Protein AF-A0A975CUJ3-F1 (afdb_monomer_lite)

Sequence (295 aa):
MSFGSILQGLRKEAKVTQEDLAQNLGVSAQAVSKWENGSYPEGDLIPRIADFFHVPIDYLYGRAEKDMGIEQRVVRELNRLWESFRESGADADSASRAFIDKIHGILWAFQIGAWVENSDYWPLPDGGDGSSRMASTYACNHGFTYMSLAKDREFYVFQKQPSGEGFGRYLEESDDIRALFRFLSDRANTALLKYLYGLKGGEYVRRDTLVKALGVSGEKIDKALEYLMSIRGNHGNDPVVSISVVNEGGQAETAYGINMTQGGLLFSLLAVADEYVHSPCGYKNQIMNRSKPWA

Radius of gyration: 28.35 Å; chains: 1; bounding box: 59×45×81 Å

Foldseek 3Di:
DALLCLLVVLCVVVVHQLCRLCVQLVHDSVVNVVRNVHDNDPPVSLVVSCVVSVAPSCVSHVNDDRDQDPVNVLVVVLVVLLVVCVVVVPDPVVSVVVSVVSVLQVLVVVLQVLPVPDPDDDGLDPQPPQPFFEWGKADAAFWIKIFTSRPPLTDIDTDTFDPDPTCVVVVVDDVLNVVVVVQCVDPLLVVLLVVQVPDDVPDWAALVRSCVVSVDDSVVSVVSLVSQQVCDDPPRQRQKDWDWDQDPVRDTGIIIHGDVVCVVVVSVVVSVVVCVVPPGPYYPHDHDHYDDDSD

pLDDT: mean 87.12, std 9.4, range [53.88, 97.75]

Structure (mmCIF, N/CA/C/O backbone):
data_AF-A0A975CUJ3-F1
#
_entry.id   AF-A0A975CUJ3-F1
#
loop_
_atom_site.group_PDB
_atom_site.id
_atom_site.type_symbol
_atom_site.label_atom_id
_atom_site.label_alt_id
_atom_site.label_comp_id
_atom_site.label_asym_id
_atom_site.label_entity_id
_atom_site.label_seq_id
_atom_site.pdbx_PDB_ins_code
_atom_site.Cartn_x
_atom_site.Cartn_y
_atom_site.Cartn_z
_atom_site.occupancy
_atom_site.B_iso_or_equiv
_atom_site.auth_seq_id
_atom_site.auth_comp_id
_atom_site.auth_asym_id
_atom_site.auth_atom_id
_atom_site.pdbx_PDB_model_num
ATOM 1 N N . MET A 1 1 ? -3.269 17.532 32.674 1.00 67.19 1 MET A N 1
ATOM 2 C CA . MET A 1 1 ? -4.539 17.712 33.419 1.00 67.19 1 MET A CA 1
ATOM 3 C C . MET A 1 1 ? -4.541 16.736 34.586 1.00 67.19 1 MET A C 1
ATOM 5 O O . MET A 1 1 ? -3.910 15.696 34.451 1.00 67.19 1 MET A O 1
ATOM 9 N N . SER A 1 2 ? -5.170 17.056 35.719 1.00 89.00 2 SER A N 1
ATOM 10 C CA . SER A 1 2 ? -5.298 16.099 36.830 1.00 89.00 2 SER A CA 1
ATOM 11 C C . SER A 1 2 ? -6.537 15.221 36.633 1.00 89.00 2 SER A C 1
ATOM 13 O O . SER A 1 2 ? -7.479 15.636 35.960 1.00 89.00 2 SER A O 1
ATOM 15 N N . PHE A 1 3 ? -6.565 14.033 37.244 1.00 94.00 3 PHE A N 1
ATOM 16 C CA . PHE A 1 3 ? -7.746 13.158 37.230 1.00 94.00 3 PHE A CA 1
ATOM 17 C C . PHE A 1 3 ? -9.016 13.909 37.650 1.00 94.00 3 PHE A C 1
ATOM 19 O O . PHE A 1 3 ? -10.023 13.865 36.952 1.00 94.00 3 PHE A O 1
ATOM 26 N N . GLY A 1 4 ? -8.942 14.676 38.744 1.00 95.69 4 GLY A N 1
ATOM 27 C CA . GLY A 1 4 ? -10.079 15.443 39.251 1.00 95.69 4 GLY A CA 1
ATOM 28 C C . GLY A 1 4 ? -10.614 16.478 38.260 1.00 95.69 4 GLY A C 1
ATOM 29 O O . GLY A 1 4 ? -11.828 16.591 38.092 1.00 95.69 4 GLY A O 1
ATOM 30 N N . SER A 1 5 ? -9.733 17.181 37.534 1.00 95.06 5 SER A N 1
ATOM 31 C CA . SER A 1 5 ? -10.172 18.157 36.532 1.00 95.06 5 SER A CA 1
ATOM 32 C C . SER A 1 5 ? -10.782 17.486 35.297 1.00 95.06 5 SER A C 1
ATOM 34 O O . SER A 1 5 ? -11.709 18.034 34.704 1.00 95.06 5 SER A O 1
ATOM 36 N N . ILE A 1 6 ? -10.288 16.301 34.920 1.00 95.12 6 ILE A N 1
ATOM 37 C CA . ILE A 1 6 ? -10.840 15.494 33.821 1.00 95.12 6 ILE A CA 1
ATOM 38 C C . ILE A 1 6 ? -12.219 14.949 34.202 1.00 95.12 6 ILE A C 1
ATOM 40 O O . ILE A 1 6 ? -13.173 15.137 33.452 1.00 95.12 6 ILE A O 1
ATOM 44 N N . LEU A 1 7 ? -12.347 14.345 35.388 1.00 96.69 7 LEU A N 1
ATOM 45 C CA . LEU A 1 7 ? -13.609 13.803 35.895 1.00 96.69 7 LEU A CA 1
ATOM 46 C C . LEU A 1 7 ? -14.688 14.886 35.990 1.00 96.69 7 LEU A C 1
ATOM 48 O O . LEU A 1 7 ? -15.810 14.694 35.522 1.00 96.69 7 LEU A O 1
ATOM 52 N N . GLN A 1 8 ? -14.332 16.054 36.530 1.00 96.62 8 GLN A N 1
ATOM 53 C CA . GLN A 1 8 ? -15.252 17.184 36.595 1.00 96.62 8 GLN A CA 1
ATOM 54 C C . GLN A 1 8 ? -15.660 17.673 35.195 1.00 96.62 8 GLN A C 1
ATOM 56 O O . GLN A 1 8 ? -16.821 18.033 34.986 1.00 96.62 8 GLN A O 1
ATOM 61 N N . GLY A 1 9 ? -14.721 17.699 34.245 1.00 95.00 9 GLY A N 1
ATOM 62 C CA . GLY A 1 9 ? -14.990 18.040 32.848 1.00 95.00 9 GLY A CA 1
ATOM 63 C C . GLY A 1 9 ? -16.009 17.092 32.216 1.00 95.00 9 GLY A C 1
ATOM 64 O O . GLY A 1 9 ? -17.041 17.550 31.728 1.00 95.00 9 GLY A O 1
ATOM 65 N N . LEU A 1 10 ? -15.771 15.781 32.322 1.00 94.88 10 LEU A N 1
ATOM 66 C CA . LEU A 1 10 ? -16.662 14.733 31.814 1.00 94.88 10 LEU A CA 1
ATOM 67 C C . LEU A 1 10 ? -18.067 14.833 32.402 1.00 94.88 10 LEU A C 1
ATOM 69 O O . LEU A 1 10 ? -19.057 14.799 31.671 1.00 94.88 10 LEU A O 1
ATOM 73 N N . ARG A 1 11 ? -18.156 15.025 33.720 1.00 97.06 11 ARG A N 1
ATOM 74 C CA . ARG A 1 11 ? -19.432 15.163 34.415 1.00 97.06 11 ARG A CA 1
ATOM 75 C C . ARG A 1 11 ? -20.227 16.373 33.912 1.00 97.06 11 ARG A C 1
ATOM 77 O O . ARG A 1 11 ? -21.426 16.259 33.656 1.00 97.06 11 ARG A O 1
ATOM 84 N N . LYS A 1 12 ? -19.569 17.527 33.759 1.00 96.19 12 LYS A N 1
ATOM 85 C CA . LYS A 1 12 ? -20.199 18.759 33.252 1.00 96.19 12 LYS A CA 1
ATOM 86 C C . LYS A 1 12 ? -20.652 18.610 31.800 1.00 96.19 12 LYS A C 1
ATOM 88 O O . LYS A 1 12 ? -21.745 19.056 31.466 1.00 96.19 12 LYS A O 1
ATOM 93 N N . GLU A 1 13 ? -19.847 17.966 30.963 1.00 92.94 13 GLU A N 1
ATOM 94 C CA . GLU A 1 13 ? -20.172 17.710 29.558 1.00 92.94 13 GLU A CA 1
ATOM 95 C C . GLU A 1 13 ? -21.384 16.778 29.409 1.00 92.94 13 GLU A C 1
ATOM 97 O O . GLU A 1 13 ? -22.296 17.065 28.636 1.00 92.94 13 GLU A O 1
ATOM 102 N N . ALA A 1 14 ? -21.447 15.721 30.223 1.00 90.06 14 ALA A N 1
ATOM 103 C CA . ALA A 1 14 ? -22.570 14.787 30.269 1.00 90.06 14 ALA A CA 1
ATOM 104 C C . ALA A 1 14 ? -23.814 15.344 30.992 1.00 90.06 14 ALA A C 1
ATOM 106 O O . ALA A 1 14 ? -24.839 14.670 31.048 1.00 90.06 14 ALA A O 1
ATOM 107 N N . LYS A 1 15 ? -23.745 16.565 31.547 1.00 96.25 15 LYS A N 1
ATOM 108 C CA . LYS A 1 15 ? -24.806 17.200 32.357 1.00 96.25 15 LYS A CA 1
ATOM 109 C C . LYS A 1 15 ? -25.248 16.360 33.567 1.00 96.25 15 LYS A C 1
ATOM 111 O O . LYS A 1 15 ? -26.416 16.375 33.941 1.00 96.25 15 LYS A O 1
ATOM 116 N N . VAL A 1 16 ? -24.305 15.660 34.192 1.00 96.69 16 VAL A N 1
ATOM 117 C CA . VAL A 1 16 ? -24.521 14.780 35.353 1.00 96.69 16 VAL A CA 1
ATOM 118 C C . VAL A 1 16 ? -24.184 15.544 36.645 1.00 96.69 16 VAL A C 1
ATOM 120 O O . VAL A 1 16 ? -23.254 16.351 36.662 1.00 96.69 16 VAL A O 1
ATOM 123 N N . THR A 1 17 ? -24.909 15.355 37.749 1.00 97.56 17 THR A N 1
ATOM 124 C CA . THR A 1 17 ? -24.534 15.941 39.059 1.00 97.56 17 THR A CA 1
ATOM 125 C C . THR A 1 17 ? -23.544 15.052 39.822 1.00 97.56 17 THR A C 1
ATOM 127 O O . THR A 1 17 ? -23.279 13.918 39.425 1.00 97.56 17 THR A O 1
ATOM 130 N N . GLN A 1 18 ? -22.914 15.562 40.890 1.00 97.75 18 GLN A N 1
ATOM 131 C CA . GLN A 1 18 ? -22.028 14.713 41.704 1.00 97.75 18 GLN A CA 1
ATOM 132 C C . GLN A 1 18 ? -22.834 13.588 42.372 1.00 97.75 18 GLN A C 1
ATOM 134 O O . GLN A 1 18 ? -22.348 12.465 42.483 1.00 97.75 18 GLN A O 1
ATOM 139 N N . GLU A 1 19 ? -24.077 13.883 42.748 1.00 97.56 19 GLU A N 1
ATOM 140 C CA . GLU A 1 19 ? -25.063 12.962 43.299 1.00 97.56 19 GLU A CA 1
ATOM 141 C C . GLU A 1 19 ? -25.456 11.874 42.292 1.00 97.56 19 GLU A C 1
ATOM 143 O O . GLU A 1 19 ? -25.414 10.695 42.638 1.00 97.56 19 GLU A O 1
ATOM 148 N N . ASP A 1 20 ? -25.751 12.240 41.040 1.00 96.62 20 ASP A N 1
ATOM 149 C CA . ASP A 1 20 ? -26.117 11.280 39.986 1.00 96.62 20 ASP A CA 1
ATOM 150 C C . ASP A 1 20 ? -24.976 10.298 39.689 1.00 96.62 20 ASP A C 1
ATOM 152 O O . ASP A 1 20 ? -25.188 9.087 39.554 1.00 96.62 20 ASP A O 1
ATOM 156 N N . LEU A 1 21 ? -23.744 10.814 39.601 1.00 97.19 21 LEU A N 1
ATOM 157 C CA . LEU A 1 21 ? -22.559 9.987 39.386 1.00 97.19 21 LEU A CA 1
ATOM 158 C C . LEU A 1 21 ? -22.320 9.065 40.587 1.00 97.19 21 LEU A C 1
ATOM 160 O O . LEU A 1 21 ? -22.054 7.876 40.417 1.00 97.19 21 LEU A O 1
ATOM 164 N N . ALA A 1 22 ? -22.453 9.593 41.805 1.00 97.12 22 ALA A N 1
ATOM 165 C CA . ALA A 1 22 ? -22.298 8.818 43.027 1.00 97.12 22 ALA A CA 1
ATOM 166 C C . ALA A 1 22 ? -23.331 7.687 43.129 1.00 97.12 22 ALA A C 1
ATOM 168 O O . ALA A 1 22 ? -22.971 6.556 43.455 1.00 97.12 22 ALA A O 1
ATOM 169 N N . GLN A 1 23 ? -24.588 7.964 42.770 1.00 96.50 23 GLN A N 1
ATOM 170 C CA . GLN A 1 23 ? -25.666 6.980 42.757 1.00 96.50 23 GLN A CA 1
ATOM 171 C C . GLN A 1 23 ? -25.393 5.845 41.761 1.00 96.50 23 GLN A C 1
ATOM 173 O O . GLN A 1 23 ? -25.557 4.679 42.116 1.00 96.50 23 GLN A O 1
ATOM 178 N N . ASN A 1 24 ? -24.921 6.158 40.549 1.00 94.94 24 ASN A N 1
ATOM 179 C CA . ASN A 1 24 ? -24.566 5.145 39.546 1.00 94.94 24 ASN A CA 1
ATOM 180 C C . ASN A 1 24 ? -23.366 4.284 39.966 1.00 94.94 24 ASN A C 1
ATOM 182 O O . ASN A 1 24 ? -23.303 3.087 39.679 1.00 94.94 24 ASN A O 1
ATOM 186 N N . LEU A 1 25 ? -22.405 4.884 40.668 1.00 95.44 25 LEU A N 1
ATOM 187 C CA . LEU A 1 25 ? -21.205 4.190 41.127 1.00 95.44 25 LEU A CA 1
ATOM 188 C C . LEU A 1 25 ? -21.400 3.463 42.468 1.00 95.44 25 LEU A C 1
ATOM 190 O O . LEU A 1 25 ? -20.568 2.630 42.830 1.00 95.44 25 LEU A O 1
ATOM 194 N N . GLY A 1 26 ? -22.511 3.696 43.172 1.00 95.12 26 GLY A N 1
ATOM 195 C CA . GLY A 1 26 ? -22.781 3.105 44.486 1.00 95.12 26 GLY A CA 1
ATOM 196 C C . GLY A 1 26 ? -21.906 3.691 45.598 1.00 95.12 26 GLY A C 1
ATOM 197 O O . GLY A 1 26 ? -21.537 2.983 46.530 1.00 95.12 26 GLY A O 1
ATOM 198 N N . VAL A 1 27 ? -21.547 4.973 45.489 1.00 96.25 27 VAL A N 1
ATOM 199 C CA . VAL A 1 27 ? -20.706 5.704 46.452 1.00 96.25 27 VAL A CA 1
ATOM 200 C C . VAL A 1 27 ? -21.439 6.936 46.988 1.00 96.25 27 VAL A C 1
ATOM 202 O O . VAL A 1 27 ? -22.545 7.257 46.560 1.00 96.25 27 VAL A O 1
ATOM 205 N N . SER A 1 28 ? -20.835 7.661 47.932 1.00 96.69 28 SER A N 1
ATOM 206 C CA . SER A 1 28 ? -21.381 8.939 48.401 1.00 96.69 28 SER A CA 1
ATOM 207 C C . SER A 1 28 ? -20.994 10.099 47.474 1.00 96.69 28 SER A C 1
ATOM 209 O O . SER A 1 28 ? -19.897 10.123 46.916 1.00 96.69 28 SER A O 1
ATOM 211 N N . ALA A 1 29 ? -21.849 11.122 47.365 1.00 95.44 29 ALA A N 1
ATOM 212 C CA . ALA A 1 29 ? -21.529 12.355 46.628 1.00 95.44 29 ALA A CA 1
ATOM 213 C C . ALA A 1 29 ? -20.251 13.039 47.158 1.00 95.44 29 ALA A C 1
ATOM 215 O O . ALA A 1 29 ? -19.469 13.615 46.402 1.00 95.44 29 ALA A O 1
ATOM 216 N N . GLN A 1 30 ? -19.977 12.895 48.461 1.00 96.00 30 GLN A N 1
ATOM 217 C CA . GLN A 1 30 ? -18.747 13.381 49.084 1.00 96.00 30 GLN A CA 1
ATOM 218 C C . GLN A 1 30 ? -17.491 12.682 48.536 1.00 96.00 30 GLN A C 1
ATOM 220 O O . GLN A 1 30 ? -16.445 13.323 48.442 1.00 96.00 30 GLN A O 1
ATOM 225 N N . ALA A 1 31 ? -17.575 11.401 48.160 1.00 96.56 31 ALA A N 1
ATOM 226 C CA . ALA A 1 31 ? -16.468 10.693 47.518 1.00 96.56 31 ALA A CA 1
ATOM 227 C C . ALA A 1 31 ? -16.156 11.306 46.145 1.00 96.56 31 ALA A C 1
ATOM 229 O O . ALA A 1 31 ? -15.016 11.697 45.902 1.00 96.56 31 ALA A O 1
ATOM 230 N N . VAL A 1 32 ? -17.180 11.517 45.310 1.00 96.56 32 VAL A N 1
ATOM 231 C CA . VAL A 1 32 ? -17.039 12.171 43.996 1.00 96.56 32 VAL A CA 1
ATOM 232 C C . VAL A 1 32 ? -16.438 13.572 44.128 1.00 96.56 32 VAL A C 1
ATOM 234 O O . VAL A 1 32 ? -15.485 13.907 43.425 1.00 96.56 32 VAL A O 1
ATOM 237 N N . SER A 1 33 ? -16.929 14.373 45.077 1.00 96.94 33 SER A N 1
ATOM 238 C CA . SER A 1 33 ? -16.387 15.709 45.351 1.00 96.94 33 SER A CA 1
ATOM 239 C C . SER A 1 33 ? -14.909 15.670 45.754 1.00 96.94 33 SER A C 1
ATOM 241 O O . SER A 1 33 ? -14.108 16.473 45.274 1.00 96.94 33 SER A O 1
ATOM 243 N N . LYS A 1 34 ? -14.499 14.706 46.589 1.00 96.38 34 LYS A N 1
ATOM 244 C CA . LYS A 1 34 ? -13.083 14.525 46.937 1.00 96.38 34 LYS A CA 1
ATOM 245 C C . LYS A 1 34 ? -12.242 14.153 45.716 1.00 96.38 34 LYS A C 1
ATOM 247 O O . LYS A 1 34 ? -11.098 14.605 45.622 1.00 96.38 34 LYS A O 1
ATOM 252 N N . TRP A 1 35 ? -12.755 13.335 44.800 1.00 96.81 35 TRP A N 1
ATOM 253 C CA . TRP A 1 35 ? -12.019 12.944 43.595 1.00 96.81 35 TRP A CA 1
ATOM 254 C C . TRP A 1 35 ? -11.818 14.125 42.642 1.00 96.81 35 TRP A C 1
ATOM 256 O O . TRP A 1 35 ? -10.710 14.350 42.159 1.00 96.81 35 TRP A O 1
ATOM 266 N N . GLU A 1 36 ? -12.853 14.949 42.446 1.00 96.50 36 GLU A N 1
ATOM 267 C CA . GLU A 1 36 ? -12.753 16.182 41.650 1.00 96.50 36 GLU A CA 1
ATOM 268 C C . GLU A 1 36 ? -11.736 17.186 42.234 1.00 96.50 36 GLU A C 1
ATOM 270 O O . GLU A 1 36 ? -11.157 17.974 41.489 1.00 96.50 36 GLU A O 1
ATOM 275 N N . ASN A 1 37 ? -11.468 17.119 43.544 1.00 95.19 37 ASN A N 1
ATOM 276 C CA . ASN A 1 37 ? -10.581 18.033 44.273 1.00 95.19 37 ASN A CA 1
ATOM 277 C C . ASN A 1 37 ? -9.199 17.445 44.631 1.00 95.19 37 ASN A C 1
ATOM 279 O O . ASN A 1 37 ? -8.502 17.994 45.483 1.00 95.19 37 ASN A O 1
ATOM 283 N N . GLY A 1 38 ? -8.770 16.358 43.979 1.00 87.94 38 GLY A N 1
ATOM 284 C CA . GLY A 1 38 ? -7.371 15.902 44.028 1.00 87.94 38 GLY A CA 1
ATOM 285 C C . GLY A 1 38 ? -7.106 14.576 44.742 1.00 87.94 38 GLY A C 1
ATOM 286 O O . GLY A 1 38 ? -5.948 14.179 44.845 1.00 87.94 38 GLY A O 1
ATOM 287 N N . SER A 1 39 ? -8.142 13.868 45.199 1.00 92.38 39 SER A N 1
ATOM 288 C CA . SER A 1 39 ? -8.010 12.451 45.579 1.00 92.38 39 SER A CA 1
ATOM 289 C C . SER A 1 39 ? -8.344 11.519 44.406 1.00 92.38 39 SER A C 1
ATOM 291 O O . SER A 1 39 ? -8.725 11.982 43.332 1.00 92.38 39 SER A O 1
ATOM 293 N N . TYR A 1 40 ? -8.192 10.210 44.605 1.00 92.38 40 TYR A N 1
ATOM 294 C CA . TYR A 1 40 ? -8.489 9.196 43.593 1.00 92.38 40 TYR A CA 1
ATOM 295 C C . TYR A 1 40 ? -9.578 8.224 44.070 1.00 92.38 40 TYR A C 1
ATOM 297 O O . TYR A 1 40 ? -9.671 7.969 45.276 1.00 92.38 40 TYR A O 1
ATOM 305 N N . PRO A 1 41 ? -10.392 7.678 43.148 1.00 93.50 41 PRO A N 1
ATOM 306 C CA . PRO A 1 41 ? -11.259 6.544 43.434 1.00 93.50 41 PRO A CA 1
ATOM 307 C C . PRO A 1 41 ? -10.440 5.295 43.762 1.00 93.50 41 PRO A C 1
ATOM 309 O O . PRO A 1 41 ? -9.263 5.192 43.407 1.00 93.50 41 PRO A O 1
ATOM 312 N N . GLU A 1 42 ? -11.089 4.323 44.397 1.00 90.75 42 GLU A N 1
ATOM 313 C CA . GLU A 1 42 ? -10.539 2.973 44.534 1.00 90.75 42 GLU A CA 1
ATOM 314 C C . GLU A 1 42 ? -10.433 2.279 43.162 1.00 90.75 42 GLU A C 1
ATOM 316 O O . GLU A 1 42 ? -11.066 2.686 42.183 1.00 90.75 42 GLU A O 1
ATOM 321 N N . GLY A 1 43 ? -9.570 1.263 43.067 1.00 85.38 43 GLY A N 1
ATOM 322 C CA . GLY A 1 43 ? -9.121 0.692 41.791 1.00 85.38 43 GLY A CA 1
ATOM 323 C C . GLY A 1 43 ? -10.240 0.180 40.878 1.00 85.38 43 GLY A C 1
ATOM 324 O O . GLY A 1 43 ? -10.170 0.358 39.665 1.00 85.38 43 GLY A O 1
ATOM 325 N N . ASP A 1 44 ? -11.283 -0.418 41.446 1.00 91.44 44 ASP A N 1
ATOM 326 C CA . ASP A 1 44 ? -12.446 -0.963 40.737 1.00 91.44 44 ASP A CA 1
ATOM 327 C C . ASP A 1 44 ? -13.426 0.120 40.249 1.00 91.44 44 ASP A C 1
ATOM 329 O O . ASP A 1 44 ? -14.151 -0.080 39.271 1.00 91.44 44 ASP A O 1
ATOM 333 N N . LEU A 1 45 ? -13.428 1.295 40.883 1.00 95.12 45 LEU A N 1
ATOM 334 C CA . LEU A 1 45 ? -14.261 2.429 40.486 1.00 95.12 45 LEU A CA 1
ATOM 335 C C . LEU A 1 45 ? -13.729 3.126 39.232 1.00 95.12 45 LEU A C 1
ATOM 337 O O . LEU A 1 45 ? -14.511 3.723 38.498 1.00 95.12 45 LEU A O 1
ATOM 341 N N . ILE A 1 46 ? -12.429 3.038 38.947 1.00 94.69 46 ILE A N 1
ATOM 342 C CA . ILE A 1 46 ? -11.818 3.682 37.775 1.00 94.69 46 ILE A CA 1
ATOM 343 C C . ILE A 1 46 ? -12.364 3.116 36.447 1.00 94.69 46 ILE A C 1
ATOM 345 O O . ILE A 1 46 ? -12.829 3.922 35.638 1.00 94.69 46 ILE A O 1
ATOM 349 N N . PRO A 1 47 ? -12.391 1.785 36.209 1.00 90.94 47 PRO A N 1
ATOM 350 C CA . PRO A 1 47 ? -13.067 1.214 35.042 1.00 90.94 47 PRO A CA 1
ATOM 351 C C . PRO A 1 47 ? -14.543 1.611 34.960 1.00 90.94 47 PRO A C 1
ATOM 353 O O . PRO A 1 47 ? -15.007 2.021 33.905 1.00 90.94 47 PRO A O 1
ATOM 356 N N . ARG A 1 48 ? -15.267 1.604 36.087 1.00 94.50 48 ARG A N 1
ATOM 357 C CA . ARG A 1 48 ? -16.699 1.953 36.121 1.00 94.50 48 ARG A CA 1
ATOM 358 C C . ARG A 1 48 ? -16.963 3.418 35.768 1.00 94.50 48 ARG A C 1
ATOM 360 O O . ARG A 1 48 ? -17.950 3.720 35.105 1.00 94.50 48 ARG A O 1
ATOM 367 N N . ILE A 1 49 ? -16.089 4.329 36.196 1.00 95.88 49 ILE A N 1
ATOM 368 C CA . ILE A 1 49 ? -16.130 5.742 35.797 1.00 95.88 49 ILE A CA 1
ATOM 369 C C . ILE A 1 49 ? -15.863 5.868 34.293 1.00 95.88 49 ILE A C 1
ATOM 371 O O . ILE A 1 49 ? -16.550 6.631 33.616 1.00 95.88 49 ILE A O 1
ATOM 375 N N . ALA A 1 50 ? -14.880 5.130 33.773 1.00 91.44 50 ALA A N 1
ATOM 376 C CA . ALA A 1 50 ? -14.537 5.137 32.354 1.00 91.44 50 ALA A CA 1
ATOM 377 C C . ALA A 1 50 ? -15.720 4.652 31.496 1.00 91.44 50 ALA A C 1
ATOM 379 O O . ALA A 1 50 ? -16.116 5.339 30.554 1.00 91.44 50 ALA A O 1
ATOM 380 N N . ASP A 1 51 ? -16.352 3.547 31.901 1.00 86.56 51 ASP A N 1
ATOM 381 C CA . ASP A 1 51 ? -17.538 2.980 31.256 1.00 86.56 51 ASP A CA 1
ATOM 382 C C . ASP A 1 51 ? -18.734 3.937 31.307 1.00 86.56 51 ASP A C 1
ATOM 384 O O . ASP A 1 51 ? -19.390 4.150 30.289 1.00 86.56 51 ASP A O 1
ATOM 388 N N . PHE A 1 52 ? -18.991 4.562 32.465 1.00 93.12 52 PHE A N 1
ATOM 389 C CA . PHE A 1 52 ? -20.093 5.516 32.645 1.00 93.12 52 PHE A CA 1
ATOM 390 C C . PHE A 1 52 ? -19.994 6.713 31.688 1.00 93.12 52 PHE A C 1
ATOM 392 O O . PHE A 1 52 ? -21.009 7.195 31.190 1.00 93.12 52 PHE A O 1
ATOM 399 N N . PHE A 1 53 ? -18.778 7.197 31.424 1.00 92.38 53 PHE A N 1
ATOM 400 C CA . PHE A 1 53 ? -18.542 8.328 30.523 1.00 92.38 53 PHE A CA 1
ATOM 401 C C . PHE A 1 53 ? -18.188 7.922 29.088 1.00 92.38 53 PHE A C 1
ATOM 403 O O . PHE A 1 53 ? -17.957 8.809 28.266 1.00 92.38 53 PHE A O 1
ATOM 410 N N . HIS A 1 54 ? -18.154 6.621 28.788 1.00 85.75 54 HIS A N 1
ATOM 411 C CA . HIS A 1 54 ? -17.737 6.065 27.499 1.00 85.75 54 HIS A CA 1
ATOM 412 C C . HIS A 1 54 ? -16.359 6.559 27.038 1.00 85.75 54 HIS A C 1
ATOM 414 O O . HIS A 1 54 ? -16.160 6.892 25.873 1.00 85.75 54 HIS A O 1
ATOM 420 N N . VAL A 1 55 ? -15.395 6.605 27.959 1.00 86.12 55 VAL A N 1
ATOM 421 C CA . VAL A 1 55 ? -14.018 7.025 27.672 1.00 86.12 55 VAL A CA 1
ATOM 422 C C . VAL A 1 55 ? -13.029 5.906 27.987 1.00 86.12 55 VAL A C 1
ATOM 424 O O . VAL A 1 55 ? -13.284 5.105 28.882 1.00 86.12 55 VAL A O 1
ATOM 427 N N . PRO A 1 56 ? -11.858 5.847 27.329 1.00 86.56 56 PRO A N 1
ATOM 428 C CA . PRO A 1 56 ? -10.789 4.953 27.761 1.00 86.56 56 PRO A CA 1
ATOM 429 C C . PRO A 1 56 ? -10.340 5.273 29.193 1.00 86.56 56 PRO A C 1
ATOM 431 O O . PRO A 1 56 ? -10.248 6.444 29.560 1.00 86.56 56 PRO A O 1
ATOM 434 N N . ILE A 1 57 ? -9.947 4.266 29.981 1.00 90.56 57 ILE A N 1
ATOM 435 C CA . ILE A 1 57 ? -9.363 4.488 31.321 1.00 90.56 57 ILE A CA 1
ATOM 436 C C . ILE A 1 57 ? -8.184 5.470 31.247 1.00 90.56 57 ILE A C 1
ATOM 438 O O . ILE A 1 57 ? -8.070 6.377 32.068 1.00 90.56 57 ILE A O 1
ATOM 442 N N . ASP A 1 58 ? -7.350 5.353 30.213 1.00 89.25 58 ASP A N 1
ATOM 443 C CA . ASP A 1 58 ? -6.230 6.265 29.979 1.00 89.25 58 ASP A CA 1
ATOM 444 C C . ASP A 1 58 ? -6.666 7.729 29.815 1.00 89.25 58 ASP A C 1
ATOM 446 O O . ASP A 1 58 ? -5.912 8.630 30.190 1.00 89.25 58 ASP A O 1
ATOM 450 N N . TYR A 1 59 ? -7.885 8.000 29.332 1.00 89.06 59 TYR A N 1
ATOM 451 C CA . TYR A 1 59 ? -8.421 9.359 29.251 1.00 89.06 59 TYR A CA 1
ATOM 452 C C . TYR A 1 59 ? -8.583 9.971 30.641 1.00 89.06 59 TYR A C 1
ATOM 454 O O . TYR A 1 59 ? -8.198 11.119 30.838 1.00 89.06 59 TYR A O 1
ATOM 462 N N . LEU A 1 60 ? -9.047 9.198 31.632 1.00 91.56 60 LEU A N 1
ATOM 463 C CA . LEU A 1 60 ? -9.195 9.663 33.018 1.00 91.56 60 LEU A CA 1
ATOM 464 C C . LEU A 1 60 ? -7.860 10.098 33.642 1.00 91.56 60 LEU A C 1
ATOM 466 O O . LEU A 1 60 ? -7.836 10.922 34.553 1.00 91.56 60 LEU A O 1
ATOM 470 N N . TYR A 1 61 ? -6.742 9.588 33.122 1.00 90.62 61 TYR A N 1
ATOM 471 C CA . TYR A 1 61 ? -5.389 9.972 33.526 1.00 90.62 61 TYR A CA 1
ATOM 472 C C . TYR A 1 61 ? -4.729 10.993 32.590 1.00 90.62 61 TYR A C 1
ATOM 474 O O . TYR A 1 61 ? -3.545 11.285 32.747 1.00 90.62 61 TYR A O 1
ATOM 482 N N . GLY A 1 62 ? -5.453 11.518 31.598 1.00 85.19 62 GLY A N 1
ATOM 483 C CA . GLY A 1 62 ? -4.913 12.438 30.595 1.00 85.19 62 GLY A CA 1
ATOM 484 C C . GLY A 1 62 ? -3.885 11.796 29.658 1.00 85.19 62 GLY A C 1
ATOM 485 O O . GLY A 1 62 ? -3.046 12.502 29.104 1.00 85.19 62 GLY A O 1
ATOM 486 N N . ARG A 1 63 ? -3.922 10.465 29.511 1.00 80.44 63 ARG A N 1
ATOM 487 C CA . ARG A 1 63 ? -3.035 9.658 28.655 1.00 80.44 63 ARG A CA 1
ATOM 488 C C . ARG A 1 63 ? -3.671 9.281 27.309 1.00 80.44 63 ARG A C 1
ATOM 490 O O . ARG A 1 63 ? -2.960 8.854 26.401 1.00 80.44 63 ARG A O 1
ATOM 497 N N . ALA A 1 64 ? -4.982 9.479 27.156 1.00 71.44 64 ALA A N 1
ATOM 498 C CA . ALA A 1 64 ? -5.721 9.282 25.908 1.00 71.44 64 ALA A CA 1
ATOM 499 C C . ALA A 1 64 ? -6.647 10.474 25.602 1.00 71.44 64 ALA A C 1
ATOM 501 O O . ALA A 1 64 ? -6.799 11.370 26.428 1.00 71.44 64 ALA A O 1
ATOM 502 N N . GLU A 1 65 ? -7.244 10.490 24.406 1.00 72.50 65 GLU A N 1
ATOM 503 C CA . GLU A 1 65 ? -8.304 11.436 24.010 1.00 72.50 65 GLU A CA 1
ATOM 504 C C . GLU A 1 65 ? -9.682 10.761 24.078 1.00 72.50 65 GLU A C 1
ATOM 506 O O . GLU A 1 65 ? -9.762 9.533 24.060 1.00 72.50 65 GLU A O 1
ATOM 511 N N . LYS A 1 66 ? -10.740 11.575 24.209 1.00 67.88 66 LYS A N 1
ATOM 512 C CA . LYS A 1 66 ? -12.094 11.137 24.584 1.00 67.88 66 LYS A CA 1
ATOM 513 C C . LYS A 1 66 ? -12.742 10.249 23.519 1.00 67.88 66 LYS A C 1
ATOM 515 O O . LYS A 1 66 ? -13.283 9.207 23.850 1.00 67.88 66 LYS A O 1
ATOM 520 N N . ASP A 1 67 ? -12.588 10.643 22.258 1.00 62.62 67 ASP A N 1
ATOM 521 C CA . ASP A 1 67 ? -13.167 9.991 21.083 1.00 62.62 67 ASP A CA 1
ATOM 522 C C . ASP A 1 67 ? -12.110 9.899 19.985 1.00 62.62 67 ASP A C 1
ATOM 524 O O . ASP A 1 67 ? -12.122 10.637 18.999 1.00 62.62 67 ASP A O 1
ATOM 528 N N . MET A 1 68 ? -11.130 9.018 20.172 1.00 66.56 68 MET A N 1
ATOM 529 C CA . MET A 1 68 ? -10.157 8.767 19.119 1.00 66.56 68 MET A CA 1
ATOM 530 C C . MET A 1 68 ? -10.598 7.568 18.285 1.00 66.56 68 MET A C 1
ATOM 532 O O . MET A 1 68 ? -10.557 6.438 18.775 1.00 66.56 68 MET A O 1
ATOM 536 N N . GLY A 1 69 ? -10.968 7.803 17.023 1.00 76.31 69 GLY A N 1
ATOM 537 C CA . GLY A 1 69 ? -11.182 6.748 16.030 1.00 76.31 69 GLY A CA 1
ATOM 538 C C . GLY A 1 69 ? -9.946 5.856 15.872 1.00 76.31 69 GLY A C 1
ATOM 539 O O . GLY A 1 69 ? -8.831 6.231 16.253 1.00 76.31 69 GLY A O 1
ATOM 540 N N . ILE A 1 70 ? -10.125 4.648 15.333 1.00 81.50 70 ILE A N 1
ATOM 541 C CA . ILE A 1 70 ? -8.995 3.733 15.111 1.00 81.50 70 ILE A CA 1
ATOM 542 C C . ILE A 1 70 ? -7.954 4.363 14.179 1.00 81.50 70 ILE A C 1
ATOM 544 O O . ILE A 1 70 ? -6.757 4.212 14.406 1.00 81.50 70 ILE A O 1
ATOM 548 N N . GLU A 1 71 ? -8.407 5.154 13.210 1.00 83.69 71 GLU A N 1
ATOM 549 C CA . GLU A 1 71 ? -7.591 5.907 12.268 1.00 83.69 71 GLU A CA 1
ATOM 550 C C . GLU A 1 71 ? -6.674 6.889 13.000 1.00 83.69 71 GLU A C 1
ATOM 552 O O . GLU A 1 71 ? -5.460 6.870 12.802 1.00 83.69 71 GLU A O 1
ATOM 557 N N . GLN A 1 72 ? -7.220 7.709 13.904 1.00 78.69 72 GLN A N 1
ATOM 558 C CA . GLN A 1 72 ? -6.410 8.648 14.680 1.00 78.69 72 GLN A CA 1
ATOM 559 C C . GLN A 1 72 ? -5.444 7.934 15.635 1.00 78.69 72 GLN A C 1
ATOM 561 O O . GLN A 1 72 ? -4.324 8.414 15.821 1.00 78.69 72 GLN A O 1
ATOM 566 N N . ARG A 1 73 ? -5.821 6.774 16.200 1.00 82.56 73 ARG A N 1
ATOM 567 C CA . ARG A 1 73 ? -4.890 5.965 17.008 1.00 82.56 73 ARG A CA 1
ATOM 568 C C . ARG A 1 73 ? -3.723 5.462 16.163 1.00 82.56 73 ARG A C 1
ATOM 570 O O . ARG A 1 73 ? -2.580 5.604 16.583 1.00 82.56 73 ARG A O 1
ATOM 577 N N . VAL A 1 74 ? -3.990 4.944 14.963 1.00 89.06 74 VAL A N 1
ATOM 578 C CA . VAL A 1 74 ? -2.949 4.498 14.025 1.00 89.06 74 VAL A CA 1
ATOM 579 C C . VAL A 1 74 ? -2.024 5.654 13.635 1.00 89.06 74 VAL A C 1
ATOM 581 O O . VAL A 1 74 ? -0.808 5.512 13.736 1.00 89.06 74 VAL A O 1
ATOM 584 N N . VAL A 1 75 ? -2.576 6.815 13.262 1.00 86.81 75 VAL A N 1
ATOM 585 C CA . VAL A 1 75 ? -1.784 8.013 12.923 1.00 86.81 75 VAL A CA 1
ATOM 586 C C . VAL A 1 75 ? -0.886 8.428 14.087 1.00 86.81 75 VAL A C 1
ATOM 588 O O . VAL A 1 75 ? 0.298 8.693 13.894 1.00 86.81 75 VAL A O 1
ATOM 591 N N . ARG A 1 76 ? -1.420 8.449 15.312 1.00 82.31 76 ARG A N 1
ATOM 592 C CA . ARG A 1 76 ? -0.649 8.789 16.511 1.00 82.31 76 ARG A CA 1
ATOM 593 C C . ARG A 1 76 ? 0.500 7.812 16.750 1.00 82.31 76 ARG A C 1
ATOM 595 O O . ARG A 1 76 ? 1.604 8.255 17.050 1.00 82.31 76 ARG A O 1
ATOM 602 N N . GLU A 1 77 ? 0.255 6.512 16.631 1.00 85.88 77 GLU A N 1
ATOM 603 C CA . GLU A 1 77 ? 1.296 5.496 16.816 1.00 85.88 77 GLU A CA 1
ATOM 604 C C . GLU A 1 77 ? 2.408 5.612 15.765 1.00 85.88 77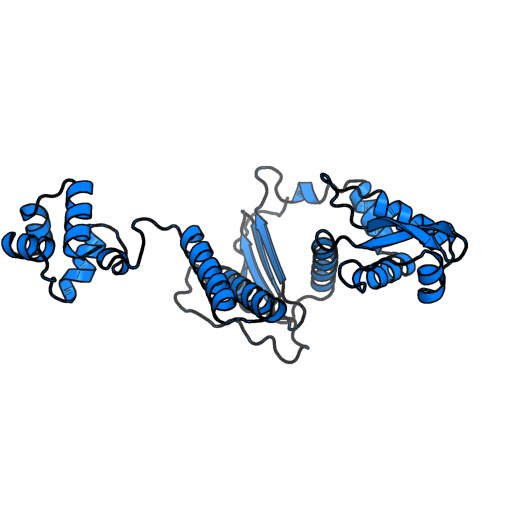 GLU A C 1
ATOM 606 O O . GLU A 1 77 ? 3.587 5.517 16.104 1.00 85.88 77 GLU A O 1
ATOM 611 N N . LEU A 1 78 ? 2.056 5.892 14.508 1.00 90.81 78 LEU A N 1
ATOM 612 C CA . LEU A 1 78 ? 3.033 6.140 13.446 1.00 90.81 78 LEU A CA 1
ATOM 613 C C . LEU A 1 78 ? 3.837 7.430 13.686 1.00 90.81 78 LEU A C 1
ATOM 615 O O . LEU A 1 78 ? 5.054 7.432 13.505 1.00 90.81 78 LEU A O 1
ATOM 619 N N . ASN A 1 79 ? 3.193 8.501 14.160 1.00 86.56 79 ASN A N 1
ATOM 620 C CA . ASN A 1 79 ? 3.876 9.752 14.503 1.00 86.56 79 ASN A CA 1
ATOM 621 C C . ASN A 1 79 ? 4.846 9.574 15.677 1.00 86.56 79 ASN A C 1
ATOM 623 O O . ASN A 1 79 ? 5.974 10.051 15.609 1.00 86.56 79 ASN A O 1
ATOM 627 N N . ARG A 1 80 ? 4.446 8.843 16.725 1.00 85.81 80 ARG A N 1
ATOM 628 C CA . ARG A 1 80 ? 5.322 8.524 17.867 1.00 85.81 80 ARG A CA 1
ATOM 629 C C . ARG A 1 80 ? 6.560 7.749 17.435 1.00 85.81 80 ARG A C 1
ATOM 631 O O . ARG A 1 80 ? 7.659 8.042 17.894 1.00 85.81 80 ARG A O 1
ATOM 638 N N . LEU A 1 81 ? 6.387 6.777 16.539 1.00 88.56 81 LEU A N 1
ATOM 639 C CA . LEU A 1 81 ? 7.504 6.028 15.972 1.00 88.56 81 LEU A CA 1
ATOM 640 C C . LEU A 1 81 ? 8.468 6.970 15.236 1.00 88.56 81 LEU A C 1
ATOM 642 O O . LEU A 1 81 ? 9.672 6.938 15.486 1.00 88.56 81 LEU A O 1
ATOM 646 N N . TRP A 1 82 ? 7.936 7.860 14.398 1.00 85.12 82 TRP A N 1
ATOM 647 C CA . TRP A 1 82 ? 8.738 8.847 13.678 1.00 85.12 82 TRP A CA 1
ATOM 648 C C . TRP A 1 82 ? 9.500 9.801 14.611 1.00 85.12 82 TRP A C 1
ATOM 650 O O . TRP A 1 82 ? 10.692 10.048 14.426 1.00 85.12 82 TRP A O 1
ATOM 660 N N . GLU A 1 83 ? 8.832 10.313 15.646 1.00 85.56 83 GLU A N 1
ATOM 661 C CA . GLU A 1 83 ? 9.446 11.168 16.664 1.00 85.56 83 GLU A CA 1
ATOM 662 C C . GLU A 1 83 ? 10.569 10.444 17.409 1.00 85.56 83 GLU A C 1
ATOM 664 O O . GLU A 1 83 ? 11.644 11.020 17.579 1.00 85.56 83 GLU A O 1
ATOM 669 N N . SER A 1 84 ? 10.371 9.169 17.761 1.00 87.56 84 SER A N 1
ATOM 670 C CA . SER A 1 84 ? 11.390 8.377 18.455 1.00 87.56 84 SER A CA 1
ATOM 671 C C . SER A 1 84 ? 12.685 8.235 17.648 1.00 87.56 84 SER A C 1
ATOM 673 O O . SER A 1 84 ? 13.771 8.335 18.217 1.00 87.56 84 SER A O 1
ATOM 675 N N . PHE A 1 85 ? 12.599 8.100 16.317 1.00 89.31 85 PHE A N 1
ATOM 676 C CA . PHE A 1 85 ? 13.784 8.052 15.453 1.00 89.31 85 PHE A CA 1
ATOM 677 C C . PHE A 1 85 ? 14.510 9.390 15.376 1.00 89.31 85 PHE A C 1
ATOM 679 O O . PHE A 1 85 ? 15.743 9.435 15.377 1.00 89.31 85 PHE A O 1
ATOM 686 N N . ARG A 1 86 ? 13.748 10.488 15.343 1.00 80.44 86 ARG A N 1
ATOM 687 C CA . ARG A 1 86 ? 14.304 11.843 15.370 1.00 80.44 86 ARG A CA 1
ATOM 688 C C . ARG A 1 86 ? 15.060 12.107 16.674 1.00 80.44 86 ARG A C 1
ATOM 690 O O . ARG A 1 86 ? 16.090 12.773 16.647 1.00 80.44 86 ARG A O 1
ATOM 697 N N . GLU A 1 87 ? 14.561 11.590 17.794 1.00 87.81 87 GLU A N 1
ATOM 698 C CA . GLU A 1 87 ? 15.187 11.727 19.113 1.00 87.81 87 GLU A CA 1
ATOM 699 C C . GLU A 1 87 ? 16.392 10.800 19.305 1.00 87.81 87 GLU A C 1
ATOM 701 O O . GLU A 1 87 ? 17.383 11.206 19.909 1.00 87.81 87 GLU A O 1
ATOM 706 N N . SER A 1 88 ? 16.348 9.578 18.765 1.00 89.38 88 SER A N 1
ATOM 707 C CA . SER A 1 88 ? 17.445 8.611 18.887 1.00 89.38 88 SER A CA 1
ATOM 708 C C . SER A 1 88 ? 18.645 8.924 17.988 1.00 89.38 88 SER A C 1
ATOM 710 O O . SER A 1 88 ? 19.690 8.291 18.132 1.00 89.38 88 SER A O 1
ATOM 712 N N . GLY A 1 89 ? 18.497 9.848 17.031 1.00 86.88 89 GLY A N 1
ATOM 713 C CA . GLY A 1 89 ? 19.515 10.139 16.019 1.00 86.88 89 GLY A CA 1
ATOM 714 C C . GLY A 1 89 ? 19.730 8.989 15.030 1.00 86.88 89 GLY A C 1
ATOM 715 O O . GLY A 1 89 ? 20.829 8.851 14.495 1.00 86.88 89 GLY A O 1
ATOM 716 N N . ALA A 1 90 ? 18.711 8.146 14.818 1.00 87.94 90 ALA A N 1
ATOM 717 C CA . ALA A 1 90 ? 18.779 7.070 13.833 1.00 87.94 90 ALA A CA 1
ATOM 718 C C . ALA A 1 90 ? 18.968 7.643 12.419 1.00 87.94 90 ALA A C 1
ATOM 720 O O . ALA A 1 90 ? 18.479 8.732 12.106 1.00 87.94 90 ALA A O 1
ATOM 721 N N . ASP A 1 91 ? 19.666 6.908 11.553 1.00 91.94 91 ASP A N 1
ATOM 722 C CA . ASP A 1 91 ? 19.768 7.291 10.151 1.00 91.94 91 ASP A CA 1
ATOM 723 C C . ASP A 1 91 ? 18.413 7.133 9.434 1.00 91.94 91 ASP A C 1
ATOM 725 O O . ASP A 1 91 ? 17.529 6.378 9.856 1.00 91.94 91 ASP A O 1
ATOM 729 N N . ALA A 1 92 ? 18.247 7.870 8.335 1.00 87.69 92 ALA A N 1
ATOM 730 C CA . ALA A 1 92 ? 16.982 7.932 7.612 1.00 87.69 92 ALA A CA 1
ATOM 731 C C . ALA A 1 92 ? 16.545 6.578 7.020 1.00 87.69 92 ALA A C 1
ATOM 733 O O . ALA A 1 92 ? 15.339 6.348 6.897 1.00 87.69 92 ALA A O 1
ATOM 734 N N . ASP A 1 93 ? 17.481 5.687 6.667 1.00 89.19 93 ASP A N 1
ATOM 735 C CA . ASP A 1 93 ? 17.156 4.365 6.115 1.00 89.19 93 ASP A CA 1
ATOM 736 C C . ASP A 1 93 ? 16.595 3.456 7.208 1.00 89.19 93 ASP A C 1
ATOM 738 O O . ASP A 1 93 ? 15.511 2.890 7.051 1.00 89.19 93 ASP A O 1
ATOM 742 N N . SER A 1 94 ? 17.272 3.399 8.358 1.00 90.19 94 SER A N 1
ATOM 743 C CA . SER A 1 94 ? 16.809 2.645 9.527 1.00 90.19 94 SER A CA 1
ATOM 744 C C . SER A 1 94 ? 15.419 3.101 9.990 1.00 90.19 94 SER A C 1
ATOM 746 O O . SER A 1 94 ? 14.547 2.267 10.244 1.00 90.19 94 SER A O 1
ATOM 748 N N . ALA A 1 95 ? 15.184 4.417 10.043 1.00 89.88 95 ALA A N 1
ATOM 749 C CA . ALA A 1 95 ? 13.881 4.984 10.393 1.00 89.88 95 ALA A CA 1
ATOM 750 C C . ALA A 1 95 ? 12.790 4.610 9.373 1.00 89.88 95 ALA A C 1
ATOM 752 O O . ALA A 1 95 ? 11.690 4.202 9.752 1.00 89.88 95 ALA A O 1
ATOM 753 N N . SER A 1 96 ? 13.102 4.707 8.076 1.00 90.44 96 SER A N 1
ATOM 754 C CA . SER A 1 96 ? 12.166 4.369 6.996 1.00 90.44 96 SER A CA 1
ATOM 755 C C . SER A 1 96 ? 11.811 2.883 6.997 1.00 90.44 96 SER A C 1
ATOM 757 O O . SER A 1 96 ? 10.642 2.535 6.843 1.00 90.44 96 SER A O 1
ATOM 759 N N . ARG A 1 97 ? 12.790 2.002 7.235 1.00 90.88 97 ARG A N 1
ATOM 760 C CA . ARG A 1 97 ? 12.577 0.553 7.339 1.00 90.88 97 ARG A CA 1
ATOM 761 C C . ARG A 1 97 ? 11.604 0.208 8.458 1.00 90.88 97 ARG A C 1
ATOM 763 O O . ARG A 1 97 ? 10.577 -0.409 8.207 1.00 90.88 97 ARG A O 1
ATOM 770 N N . ALA A 1 98 ? 11.872 0.687 9.668 1.00 90.88 98 ALA A N 1
ATOM 771 C CA . ALA A 1 98 ? 11.013 0.403 10.808 1.00 90.88 98 ALA A CA 1
ATOM 772 C C . ALA A 1 98 ? 9.607 1.020 10.662 1.00 90.88 98 ALA A C 1
ATOM 774 O O . ALA A 1 98 ? 8.624 0.463 11.155 1.00 90.88 98 ALA A O 1
ATOM 775 N N . PHE A 1 99 ? 9.484 2.150 9.956 1.00 92.62 99 PHE A N 1
ATOM 776 C CA . PHE A 1 99 ? 8.188 2.722 9.595 1.00 92.62 99 PHE A CA 1
ATOM 777 C C . PHE A 1 99 ? 7.396 1.805 8.647 1.00 92.62 99 PHE A C 1
ATOM 779 O O . PHE A 1 99 ? 6.212 1.553 8.887 1.00 92.62 99 PHE A O 1
ATOM 786 N N . ILE A 1 100 ? 8.045 1.257 7.613 1.00 92.19 100 ILE A N 1
ATOM 787 C CA . ILE A 1 100 ? 7.438 0.277 6.700 1.00 92.19 100 ILE A CA 1
ATOM 788 C C . ILE A 1 100 ? 7.049 -1.007 7.445 1.00 92.19 100 ILE A C 1
ATOM 790 O O . ILE A 1 100 ? 5.917 -1.465 7.286 1.00 92.19 100 ILE A O 1
ATOM 794 N N . ASP A 1 101 ? 7.908 -1.526 8.326 1.00 91.25 101 ASP A N 1
ATOM 795 C CA . ASP A 1 101 ? 7.611 -2.712 9.143 1.00 91.25 101 ASP A CA 1
ATOM 796 C C . ASP A 1 101 ? 6.374 -2.490 10.029 1.00 91.25 101 ASP A C 1
ATOM 798 O O . ASP A 1 101 ? 5.504 -3.358 10.157 1.00 91.25 101 ASP A O 1
ATOM 802 N N . LYS A 1 102 ? 6.237 -1.288 10.609 1.00 92.38 102 LYS A N 1
ATOM 803 C CA . LYS A 1 102 ? 5.065 -0.927 11.414 1.00 92.38 102 LYS A CA 1
ATOM 804 C C . LYS A 1 102 ? 3.789 -0.880 10.576 1.00 92.38 102 LYS A C 1
ATOM 806 O O . LYS A 1 102 ? 2.761 -1.389 11.028 1.00 92.38 102 LYS A O 1
ATOM 811 N N . ILE A 1 103 ? 3.842 -0.299 9.374 1.00 93.31 103 ILE A N 1
ATOM 812 C CA . ILE A 1 103 ? 2.715 -0.307 8.428 1.00 93.31 103 ILE A CA 1
ATOM 813 C C . ILE A 1 103 ? 2.346 -1.747 8.071 1.00 93.31 103 ILE A C 1
ATOM 815 O O . ILE A 1 103 ? 1.167 -2.098 8.119 1.00 93.31 103 ILE A O 1
ATOM 819 N N . HIS A 1 104 ? 3.331 -2.598 7.783 1.00 92.19 104 HIS A N 1
ATOM 820 C CA . HIS A 1 104 ? 3.099 -3.998 7.447 1.00 92.19 104 HIS A CA 1
ATOM 821 C C . HIS A 1 104 ? 2.379 -4.748 8.583 1.00 92.19 104 HIS A C 1
ATOM 823 O O . HIS A 1 104 ? 1.382 -5.431 8.342 1.00 92.19 104 HIS A O 1
ATOM 829 N N . GLY A 1 105 ? 2.791 -4.532 9.837 1.00 91.94 105 GLY A N 1
ATOM 830 C CA . GLY A 1 105 ? 2.109 -5.085 11.011 1.00 91.94 105 GLY A CA 1
ATOM 831 C C . GLY A 1 105 ? 0.667 -4.586 11.190 1.00 91.94 105 GLY A C 1
ATOM 832 O O . GLY A 1 105 ? -0.210 -5.356 11.580 1.00 91.94 105 GLY A O 1
ATOM 833 N N . ILE A 1 106 ? 0.384 -3.320 10.865 1.00 92.19 106 ILE A N 1
ATOM 834 C CA . ILE A 1 106 ? -0.988 -2.779 10.874 1.00 92.19 106 ILE A CA 1
ATOM 835 C C . ILE A 1 106 ? -1.843 -3.446 9.785 1.00 92.19 106 ILE A C 1
ATOM 837 O O . ILE A 1 106 ? -2.991 -3.809 10.037 1.00 92.19 106 ILE A O 1
ATOM 841 N N . LEU A 1 107 ? -1.289 -3.656 8.587 1.00 93.06 107 LEU A N 1
ATOM 842 C CA . LEU A 1 107 ? -1.971 -4.364 7.498 1.00 93.06 107 LEU A CA 1
ATOM 843 C C . LEU A 1 107 ? -2.262 -5.824 7.864 1.00 93.06 107 LEU A C 1
ATOM 845 O O . LEU A 1 107 ? -3.361 -6.319 7.612 1.00 93.06 107 LEU A O 1
ATOM 849 N N . TRP A 1 108 ? -1.331 -6.483 8.554 1.00 91.75 108 TRP A N 1
ATOM 850 C CA . TRP A 1 108 ? -1.558 -7.811 9.115 1.00 91.75 108 TRP A CA 1
ATOM 851 C C . TRP A 1 108 ? -2.696 -7.826 10.140 1.00 91.75 108 TRP A C 1
ATOM 853 O O . TRP A 1 108 ? -3.534 -8.726 10.103 1.00 91.75 108 TRP A O 1
ATOM 863 N N . ALA A 1 109 ? -2.790 -6.803 10.998 1.00 89.69 109 ALA A N 1
ATOM 864 C CA . ALA A 1 109 ? -3.888 -6.669 11.955 1.00 89.69 109 ALA A CA 1
ATOM 865 C C . ALA A 1 109 ? -5.264 -6.607 11.259 1.00 89.69 109 ALA A C 1
ATOM 867 O O . ALA A 1 109 ? -6.216 -7.251 11.706 1.00 89.69 109 ALA A O 1
ATOM 868 N N . PHE A 1 110 ? -5.372 -5.905 10.125 1.00 88.69 110 PHE A N 1
ATOM 869 C CA . PHE A 1 110 ? -6.591 -5.938 9.307 1.00 88.69 110 PHE A CA 1
ATOM 870 C C . PHE A 1 110 ? -6.872 -7.337 8.752 1.00 88.69 110 PHE A C 1
ATOM 872 O O . PHE A 1 110 ? -8.018 -7.786 8.740 1.00 88.69 110 PHE A O 1
ATOM 879 N N . GLN A 1 111 ? -5.830 -8.045 8.327 1.00 88.75 111 GLN A N 1
ATOM 880 C CA . GLN A 1 111 ? -5.956 -9.354 7.703 1.00 88.75 111 GLN A CA 1
ATOM 881 C C . GLN A 1 111 ? -6.349 -10.469 8.691 1.00 88.75 111 GLN A C 1
ATOM 883 O O . GLN A 1 111 ? -7.081 -11.390 8.316 1.00 88.75 111 GLN A O 1
ATOM 888 N N . ILE A 1 112 ? -5.906 -10.396 9.949 1.00 86.69 112 ILE A N 1
ATOM 889 C CA . ILE A 1 112 ? -6.377 -11.292 11.021 1.00 86.69 112 ILE A CA 1
ATOM 890 C C . ILE A 1 112 ? -7.781 -10.917 11.499 1.00 86.69 112 ILE A C 1
ATOM 892 O O . ILE A 1 112 ? -8.578 -11.811 11.767 1.00 86.69 112 ILE A O 1
ATOM 896 N N . GLY A 1 113 ? -8.101 -9.618 11.554 1.00 84.38 113 GLY A N 1
ATOM 897 C CA . GLY A 1 113 ? -9.417 -9.121 11.967 1.00 84.38 113 GLY A CA 1
ATOM 898 C C . GLY A 1 113 ? -10.522 -9.380 10.939 1.00 84.38 113 GLY A C 1
ATOM 899 O O . GLY A 1 113 ? -11.699 -9.396 11.288 1.00 84.38 113 GLY A O 1
ATOM 900 N N . ALA A 1 114 ? -10.162 -9.638 9.677 1.00 79.94 114 ALA A N 1
ATOM 901 C CA . ALA A 1 114 ? -11.102 -10.077 8.646 1.00 79.94 114 ALA A CA 1
ATOM 902 C C . ALA A 1 114 ? -11.784 -11.416 8.994 1.00 79.94 114 ALA A C 1
ATOM 904 O O . ALA A 1 114 ? -12.866 -11.717 8.482 1.00 79.94 114 ALA A O 1
ATOM 905 N N . TRP A 1 115 ? -11.183 -12.212 9.884 1.00 74.44 115 TRP A N 1
ATOM 906 C CA . TRP A 1 115 ? -11.850 -13.342 10.509 1.00 74.44 115 TRP A CA 1
ATOM 907 C C . TRP A 1 115 ? -12.666 -12.831 11.703 1.00 74.44 115 TRP A C 1
ATOM 909 O O . TRP A 1 115 ? -12.139 -12.652 12.793 1.00 74.44 115 TRP A O 1
ATOM 919 N N . VAL A 1 116 ? -13.956 -12.562 11.475 1.00 60.44 116 VAL A N 1
ATOM 920 C CA . VAL A 1 116 ? -14.876 -11.890 12.425 1.00 60.44 116 VAL A CA 1
ATOM 921 C C . VAL A 1 116 ? -14.958 -12.576 13.802 1.00 60.44 116 VAL A C 1
ATOM 923 O O . VAL A 1 116 ? -15.309 -11.934 14.786 1.00 60.44 116 VAL A O 1
ATOM 926 N N . GLU A 1 117 ? -14.608 -13.860 13.889 1.00 57.88 117 GLU A N 1
ATOM 927 C CA . GLU A 1 117 ? -14.613 -14.650 15.129 1.00 57.88 117 GLU A CA 1
ATOM 928 C C . GLU A 1 117 ? -13.244 -14.712 15.828 1.00 57.88 117 GLU A C 1
ATOM 930 O O . GLU A 1 117 ? -13.128 -15.280 16.914 1.00 57.88 117 GLU A O 1
ATOM 935 N N . ASN A 1 118 ? -12.195 -14.134 15.238 1.00 65.25 118 ASN A N 1
ATOM 936 C CA . ASN A 1 118 ? -10.860 -14.202 15.808 1.00 65.25 118 ASN A CA 1
ATOM 937 C C . ASN A 1 118 ? -10.703 -13.199 16.955 1.00 65.25 118 ASN A C 1
ATOM 939 O O . ASN A 1 118 ? -10.560 -11.996 16.739 1.00 65.25 118 ASN A O 1
ATOM 943 N N . SER A 1 119 ? -10.707 -13.716 18.180 1.00 60.88 119 SER A N 1
ATOM 944 C CA . SER A 1 119 ? -10.375 -12.943 19.384 1.00 60.88 119 SER A CA 1
ATOM 945 C C . SER A 1 119 ? -8.871 -12.952 19.686 1.00 60.88 119 SER A C 1
ATOM 947 O O . SER A 1 119 ? -8.426 -12.243 20.588 1.00 60.88 119 SER A O 1
ATOM 949 N N . ASP A 1 120 ? -8.088 -13.725 18.925 1.00 69.56 120 ASP A N 1
ATOM 950 C CA . ASP A 1 120 ? -6.676 -13.969 19.185 1.00 69.56 120 ASP A CA 1
ATOM 951 C C . ASP A 1 120 ? -5.769 -13.172 18.240 1.00 69.56 120 ASP A C 1
ATOM 953 O O . ASP A 1 120 ? -5.949 -13.117 17.016 1.00 69.56 120 ASP A O 1
ATOM 957 N N . TYR A 1 121 ? -4.733 -12.573 18.826 1.00 76.38 121 TYR A N 1
ATOM 958 C CA . TYR A 1 121 ? -3.648 -11.967 18.069 1.00 76.38 121 TYR A CA 1
ATOM 959 C C . TYR A 1 121 ? -2.623 -13.029 17.677 1.00 76.38 121 TYR A C 1
ATOM 961 O O . TYR A 1 121 ? -2.054 -13.711 18.529 1.00 76.38 121 TYR A O 1
ATOM 969 N N . TRP A 1 122 ? -2.321 -13.085 16.383 1.00 79.69 122 TRP A N 1
ATOM 970 C CA . TRP A 1 122 ? -1.243 -13.903 15.843 1.00 79.69 122 TRP A CA 1
ATOM 971 C C . TRP A 1 122 ? -0.147 -12.979 15.324 1.00 79.69 122 TRP A C 1
ATOM 973 O O . TRP A 1 122 ? -0.464 -12.060 14.563 1.00 79.69 122 TRP A O 1
ATOM 983 N N . PRO A 1 123 ? 1.127 -13.186 15.695 1.00 82.38 123 PRO A N 1
ATOM 984 C CA . PRO A 1 123 ? 2.212 -12.411 15.113 1.00 82.38 123 PRO A CA 1
ATOM 985 C C . PRO A 1 123 ? 2.268 -12.631 13.598 1.00 82.38 123 PRO A C 1
ATOM 987 O O . PRO A 1 123 ? 1.856 -13.682 13.094 1.00 82.38 123 PRO A O 1
ATOM 990 N N . LEU A 1 124 ? 2.775 -11.625 12.879 1.00 83.88 124 LEU A N 1
ATOM 991 C CA . LEU A 1 124 ? 3.082 -11.772 11.461 1.00 83.88 124 LEU A CA 1
ATOM 992 C C . LEU A 1 124 ? 4.015 -12.987 11.305 1.00 83.88 124 LEU A C 1
ATOM 994 O O . LEU A 1 124 ? 4.999 -13.073 12.042 1.00 83.88 124 LEU A O 1
ATOM 998 N N . PRO A 1 125 ? 3.707 -13.953 10.425 1.00 79.94 125 PRO A N 1
ATOM 999 C CA . PRO A 1 125 ? 4.549 -15.128 10.272 1.00 79.94 125 PRO A CA 1
ATOM 1000 C C . PRO A 1 125 ? 5.913 -14.733 9.722 1.00 79.94 125 PRO A C 1
ATOM 1002 O O . PRO A 1 125 ? 5.983 -13.967 8.763 1.00 79.94 125 PRO A O 1
ATOM 1005 N N . ASP A 1 126 ? 6.971 -15.339 10.253 1.00 73.31 126 ASP A N 1
ATOM 1006 C CA . ASP A 1 126 ? 8.273 -15.318 9.599 1.00 73.31 126 ASP A CA 1
ATOM 1007 C C . ASP A 1 126 ? 8.107 -16.046 8.256 1.00 73.31 126 ASP A C 1
ATOM 1009 O O . ASP A 1 126 ? 7.976 -17.274 8.220 1.00 73.31 126 ASP A O 1
ATOM 1013 N N . GLY A 1 127 ? 7.989 -15.294 7.155 1.00 61.44 127 GLY A N 1
ATOM 1014 C CA . GLY A 1 127 ? 7.849 -15.854 5.810 1.00 61.44 127 GLY A CA 1
ATOM 1015 C C . GLY A 1 127 ? 8.991 -16.839 5.587 1.00 61.44 127 GLY A C 1
ATOM 1016 O O . GLY A 1 127 ? 10.135 -16.405 5.604 1.00 61.44 127 GLY A O 1
ATOM 1017 N N . GLY A 1 128 ? 8.670 -18.139 5.488 1.00 60.62 128 GLY A N 1
ATOM 1018 C CA . GLY A 1 128 ? 9.564 -19.281 5.745 1.00 60.62 128 GLY A CA 1
ATOM 1019 C C . GLY A 1 128 ? 10.874 -19.350 4.939 1.00 60.62 128 GLY A C 1
ATOM 1020 O O . GLY A 1 128 ? 11.568 -18.369 4.708 1.00 60.62 128 GLY A O 1
ATOM 1021 N N . ASP A 1 129 ? 11.284 -20.535 4.494 1.00 53.91 129 ASP A N 1
ATOM 1022 C CA . ASP A 1 129 ? 12.573 -20.744 3.801 1.00 53.91 129 ASP A CA 1
ATOM 1023 C C . ASP A 1 129 ? 12.670 -20.136 2.377 1.00 53.91 129 ASP A C 1
ATOM 1025 O O . ASP A 1 129 ? 13.511 -20.535 1.575 1.00 53.91 129 ASP A O 1
ATOM 1029 N N . GLY A 1 130 ? 11.819 -19.160 2.042 1.00 53.88 130 GLY A N 1
ATOM 1030 C CA . GLY A 1 130 ? 11.762 -18.501 0.735 1.00 53.88 130 GLY A CA 1
ATOM 1031 C C . GLY A 1 130 ? 11.110 -19.338 -0.373 1.00 53.88 130 GLY A C 1
ATOM 1032 O O . GLY A 1 130 ? 10.780 -18.786 -1.420 1.00 53.88 130 GLY A O 1
ATOM 1033 N N . SER A 1 131 ? 10.872 -20.640 -0.156 1.00 54.69 131 SER A N 1
ATOM 1034 C CA . SER A 1 131 ? 10.214 -21.521 -1.136 1.00 54.69 131 SER A CA 1
ATOM 1035 C C . SER A 1 131 ? 8.688 -21.547 -1.000 1.00 54.69 131 SER A C 1
ATOM 1037 O O . SER A 1 131 ? 7.969 -21.800 -1.968 1.00 54.69 131 SER A O 1
ATOM 1039 N N . SER A 1 132 ? 8.181 -21.246 0.197 1.00 64.44 132 SER A N 1
ATOM 1040 C CA . SER A 1 132 ? 6.751 -21.262 0.496 1.00 64.44 132 SER A CA 1
ATOM 1041 C C . SER A 1 132 ? 6.108 -19.914 0.164 1.00 64.44 132 SER A C 1
ATOM 1043 O O . SER A 1 132 ? 6.234 -18.951 0.921 1.00 64.44 132 SER A O 1
ATOM 1045 N N . ARG A 1 133 ? 5.385 -19.845 -0.960 1.00 78.75 133 ARG A N 1
ATOM 1046 C CA . ARG A 1 133 ? 4.500 -18.716 -1.281 1.00 78.75 133 ARG A CA 1
ATOM 1047 C C . ARG A 1 133 ? 3.287 -18.776 -0.360 1.00 78.75 133 ARG A C 1
ATOM 1049 O O . ARG A 1 133 ? 2.356 -19.545 -0.598 1.00 78.75 133 ARG A O 1
ATOM 1056 N N . MET A 1 134 ? 3.342 -18.028 0.735 1.00 86.56 134 MET A N 1
ATOM 1057 C CA . MET A 1 134 ? 2.243 -17.926 1.686 1.00 86.56 134 MET A CA 1
ATOM 1058 C C . MET A 1 134 ? 1.427 -16.671 1.419 1.00 86.56 134 MET A C 1
ATOM 1060 O O . MET A 1 134 ? 1.990 -15.613 1.151 1.00 86.56 134 MET A O 1
ATOM 1064 N N . ALA A 1 135 ? 0.111 -16.777 1.560 1.00 90.56 135 ALA A N 1
ATOM 1065 C CA . ALA A 1 135 ? -0.779 -15.634 1.431 1.00 90.56 135 ALA A CA 1
ATOM 1066 C C . ALA A 1 135 ? -1.860 -15.612 2.514 1.00 90.56 135 ALA A C 1
ATOM 1068 O O . ALA A 1 135 ? -2.083 -16.573 3.252 1.00 90.56 135 ALA A O 1
ATOM 1069 N N . SER A 1 136 ? -2.564 -14.495 2.601 1.00 91.69 136 SER A N 1
ATOM 1070 C CA . SER A 1 136 ? -3.779 -14.369 3.389 1.00 91.69 136 SER A CA 1
ATOM 1071 C C . SER A 1 136 ? -4.800 -13.557 2.606 1.00 91.69 136 SER A C 1
ATOM 1073 O O . SER A 1 136 ? -4.463 -12.539 2.004 1.00 91.69 136 SER A O 1
ATOM 1075 N N . THR A 1 137 ? -6.037 -14.043 2.548 1.00 92.44 137 THR A N 1
ATOM 1076 C CA . THR A 1 137 ? -7.071 -13.494 1.666 1.00 92.44 137 THR A CA 1
ATOM 1077 C C . THR A 1 137 ? -8.407 -13.368 2.374 1.00 92.44 137 THR A C 1
ATOM 1079 O O . THR A 1 137 ? -8.796 -14.210 3.188 1.00 92.44 137 THR A O 1
ATOM 1082 N N . TYR A 1 138 ? -9.120 -12.301 2.035 1.00 92.12 138 TYR A N 1
ATOM 1083 C CA . TYR A 1 138 ? -10.511 -12.099 2.407 1.00 92.12 138 TYR A CA 1
ATOM 1084 C C . TYR A 1 138 ? -11.262 -11.552 1.200 1.00 92.12 138 TYR A C 1
ATOM 1086 O O . TYR A 1 138 ? -10.824 -10.589 0.582 1.00 92.12 138 TYR A O 1
ATOM 1094 N N . ALA A 1 139 ? -12.402 -12.139 0.859 1.00 91.75 139 ALA A N 1
ATOM 1095 C CA . ALA A 1 139 ? -13.256 -11.642 -0.208 1.00 91.75 139 ALA A CA 1
ATOM 1096 C C . ALA A 1 139 ? -14.724 -11.687 0.209 1.00 91.75 139 ALA A C 1
ATOM 1098 O O . ALA A 1 139 ? -15.196 -12.665 0.791 1.00 91.75 139 ALA A O 1
ATOM 1099 N N . CYS A 1 140 ? -15.470 -10.643 -0.145 1.00 90.00 140 CYS A N 1
ATOM 1100 C CA . CYS A 1 140 ? -16.919 -10.594 0.004 1.00 90.00 140 CYS A CA 1
ATOM 1101 C C . CYS A 1 140 ? -17.570 -9.860 -1.178 1.00 90.00 140 CYS A C 1
ATOM 1103 O O . CYS A 1 140 ? -16.904 -9.451 -2.130 1.00 90.00 140 CYS A O 1
ATOM 1105 N N . ASN A 1 141 ? -18.889 -9.669 -1.127 1.00 88.12 141 ASN A N 1
ATOM 1106 C CA . ASN A 1 141 ? -19.638 -8.940 -2.162 1.00 88.12 141 ASN A CA 1
ATOM 1107 C C . ASN A 1 141 ? -19.297 -7.436 -2.259 1.00 88.12 141 ASN A C 1
ATOM 1109 O O . ASN A 1 141 ? -19.858 -6.752 -3.108 1.00 88.12 141 ASN A O 1
ATOM 1113 N N . HIS A 1 142 ? -18.434 -6.912 -1.384 1.00 88.69 142 HIS A N 1
ATOM 1114 C CA . HIS A 1 142 ? -18.082 -5.489 -1.326 1.00 88.69 142 HIS A CA 1
ATOM 1115 C C . HIS A 1 142 ? -16.592 -5.217 -1.561 1.00 88.69 142 HIS A C 1
ATOM 1117 O O . HIS A 1 142 ? -16.171 -4.063 -1.499 1.00 88.69 142 HIS A O 1
ATOM 1123 N N . GLY A 1 143 ? -15.790 -6.246 -1.843 1.00 91.25 143 GLY A N 1
ATOM 1124 C CA . GLY A 1 143 ? -14.363 -6.092 -2.105 1.00 91.25 143 GLY A CA 1
ATOM 1125 C C . GLY A 1 143 ? -13.545 -7.312 -1.713 1.00 91.25 143 GLY A C 1
ATOM 1126 O O . GLY A 1 143 ? -14.093 -8.357 -1.348 1.00 91.25 143 GLY A O 1
ATOM 1127 N N . PHE A 1 144 ? -12.227 -7.161 -1.785 1.00 92.81 144 PHE A N 1
ATOM 1128 C CA . PHE A 1 144 ? -11.282 -8.174 -1.340 1.00 92.81 144 PHE A CA 1
ATOM 1129 C C . PHE A 1 144 ? -9.980 -7.575 -0.811 1.00 92.81 144 PHE A C 1
ATOM 1131 O O . PHE A 1 144 ? -9.625 -6.432 -1.115 1.00 92.81 144 PHE A O 1
ATOM 1138 N N . THR A 1 145 ? -9.266 -8.394 -0.046 1.00 94.56 145 THR A N 1
ATOM 1139 C CA . THR A 1 145 ? -7.872 -8.201 0.327 1.00 94.56 145 THR A CA 1
ATOM 1140 C C . THR A 1 145 ? -7.034 -9.389 -0.126 1.00 94.56 145 THR A C 1
ATOM 1142 O O . THR A 1 145 ? -7.496 -10.536 -0.132 1.00 94.56 145 THR A O 1
ATOM 1145 N N . TYR A 1 146 ? -5.790 -9.107 -0.496 1.00 93.44 146 TYR A N 1
ATOM 1146 C CA . TYR A 1 146 ? -4.759 -10.108 -0.734 1.00 93.44 146 TYR A CA 1
ATOM 1147 C C . TYR A 1 146 ? -3.472 -9.646 -0.070 1.00 93.44 146 TYR A C 1
ATOM 1149 O O . TYR A 1 146 ? -2.955 -8.586 -0.409 1.00 93.44 146 TYR A O 1
ATOM 1157 N N . MET A 1 147 ? -2.948 -10.437 0.854 1.00 93.38 147 MET A N 1
ATOM 1158 C CA . MET A 1 147 ? -1.679 -10.174 1.513 1.00 93.38 147 MET A CA 1
ATOM 1159 C C . MET A 1 147 ? -0.699 -11.284 1.164 1.00 93.38 147 MET A C 1
ATOM 1161 O O . MET A 1 147 ? -0.904 -12.428 1.569 1.00 93.38 147 MET A O 1
ATOM 1165 N N . SER A 1 148 ? 0.352 -10.950 0.420 1.00 91.75 148 SER A N 1
ATOM 1166 C CA . SER A 1 148 ? 1.496 -11.842 0.252 1.00 91.75 148 SER A CA 1
ATOM 1167 C C . SER A 1 148 ? 2.331 -11.818 1.527 1.00 91.75 148 SER A C 1
ATOM 1169 O O . SER A 1 148 ? 2.720 -10.753 2.001 1.00 91.75 148 SER A O 1
ATOM 1171 N N . LEU A 1 149 ? 2.596 -13.005 2.062 1.00 88.31 149 LEU A N 1
ATOM 1172 C CA . LEU A 1 149 ? 3.451 -13.258 3.225 1.00 88.31 149 LEU A CA 1
ATOM 1173 C C . LEU A 1 149 ? 4.758 -13.950 2.800 1.00 88.31 149 LEU A C 1
ATOM 1175 O O . LEU A 1 149 ? 5.469 -14.527 3.624 1.00 88.31 149 LEU A O 1
ATOM 1179 N N . ALA A 1 150 ? 5.039 -13.975 1.495 1.00 84.31 150 ALA A N 1
ATOM 1180 C CA . ALA A 1 150 ? 6.261 -14.543 0.958 1.00 84.31 150 ALA A CA 1
ATOM 1181 C C . ALA A 1 150 ? 7.444 -13.618 1.262 1.00 84.31 150 ALA A C 1
ATOM 1183 O O . ALA A 1 150 ? 7.408 -12.422 0.965 1.00 84.31 150 ALA A O 1
ATOM 1184 N N . LYS A 1 151 ? 8.513 -14.199 1.811 1.00 77.81 151 LYS A N 1
ATOM 1185 C CA . LYS A 1 151 ? 9.765 -13.493 2.086 1.00 77.81 151 LYS A CA 1
ATOM 1186 C C . LYS A 1 151 ? 10.292 -12.818 0.815 1.00 77.81 151 LYS A C 1
ATOM 1188 O O . LYS A 1 151 ? 10.272 -13.424 -0.256 1.00 77.81 151 LYS A O 1
ATOM 1193 N N . ASP A 1 152 ? 10.724 -11.563 0.938 1.00 77.56 152 ASP A N 1
ATOM 1194 C CA . ASP A 1 152 ? 11.211 -10.706 -0.158 1.00 77.56 152 ASP A CA 1
ATOM 1195 C C . ASP A 1 152 ? 10.168 -10.377 -1.252 1.00 77.56 152 ASP A C 1
ATOM 1197 O O . ASP A 1 152 ? 10.510 -9.824 -2.301 1.00 77.56 152 ASP A O 1
ATOM 1201 N N . ARG A 1 153 ? 8.886 -10.703 -1.027 1.00 81.56 153 ARG A N 1
ATOM 1202 C CA . ARG A 1 153 ? 7.752 -10.382 -1.914 1.00 81.56 153 ARG A CA 1
ATOM 1203 C C . ARG A 1 153 ? 6.506 -10.012 -1.113 1.00 81.56 153 ARG A C 1
ATOM 1205 O O . ARG A 1 153 ? 5.395 -10.428 -1.439 1.00 81.56 153 ARG A O 1
ATOM 1212 N N . GLU A 1 154 ? 6.697 -9.246 -0.052 1.00 87.81 154 GLU A N 1
ATOM 1213 C CA . GLU A 1 154 ? 5.624 -8.811 0.836 1.00 87.81 154 GLU A CA 1
ATOM 1214 C C . GLU A 1 154 ? 4.851 -7.662 0.188 1.00 87.81 154 GLU A C 1
ATOM 1216 O O . GLU A 1 154 ? 5.418 -6.641 -0.205 1.00 87.81 154 GLU A O 1
ATOM 1221 N N . PHE A 1 155 ? 3.539 -7.832 0.048 1.00 91.50 155 PHE A N 1
ATOM 1222 C CA . PHE A 1 155 ? 2.656 -6.775 -0.429 1.00 91.50 155 PHE A CA 1
ATOM 1223 C C . PHE A 1 155 ? 1.229 -7.011 0.050 1.00 91.50 155 PHE A C 1
ATOM 1225 O O . PHE A 1 155 ? 0.824 -8.133 0.357 1.00 91.50 155 PHE A O 1
ATOM 1232 N N . TYR A 1 156 ? 0.448 -5.937 0.068 1.00 93.69 156 TYR A N 1
ATOM 1233 C CA . TYR A 1 156 ? -0.956 -5.962 0.442 1.00 93.69 156 TYR A CA 1
ATOM 1234 C C . TYR A 1 156 ? -1.788 -5.240 -0.614 1.00 93.69 156 TYR A C 1
ATOM 1236 O O . TYR A 1 156 ? -1.510 -4.098 -0.978 1.00 93.69 156 TYR A O 1
ATOM 1244 N N . VAL A 1 157 ? -2.832 -5.909 -1.086 1.00 94.12 157 VAL A N 1
ATOM 1245 C CA . VAL A 1 157 ? -3.847 -5.366 -1.981 1.00 94.12 157 VAL A CA 1
ATOM 1246 C C . VAL A 1 157 ? -5.140 -5.250 -1.198 1.00 94.12 157 VAL A C 1
ATOM 1248 O O . VAL A 1 157 ? -5.593 -6.220 -0.597 1.00 94.12 157 VAL A O 1
ATOM 1251 N N . PHE A 1 158 ? -5.766 -4.080 -1.261 1.00 93.81 158 PHE A N 1
ATOM 1252 C CA . PHE A 1 158 ? -7.149 -3.869 -0.858 1.00 93.81 158 PHE A CA 1
ATOM 1253 C C . PHE A 1 158 ? -7.892 -3.238 -2.024 1.00 93.81 158 PHE A C 1
ATOM 1255 O O . PHE A 1 158 ? -7.451 -2.234 -2.582 1.00 93.81 158 PHE A O 1
ATOM 1262 N N . GLN A 1 159 ? -9.026 -3.826 -2.383 1.00 91.81 159 GLN A N 1
ATOM 1263 C CA . GLN A 1 159 ? -9.872 -3.321 -3.451 1.00 91.81 159 GLN A CA 1
ATOM 1264 C C . GLN A 1 159 ? -11.323 -3.351 -2.994 1.00 91.81 159 GLN A C 1
ATOM 1266 O O . GLN A 1 159 ? -11.904 -4.414 -2.758 1.00 91.81 159 GLN A O 1
ATOM 1271 N N . LYS A 1 160 ? -11.922 -2.165 -2.886 1.00 91.69 160 LYS A N 1
ATOM 1272 C CA . LYS A 1 160 ? -13.355 -2.017 -2.645 1.00 91.69 160 LYS A CA 1
ATOM 1273 C C . LYS A 1 160 ? -14.094 -2.226 -3.961 1.00 91.69 160 LYS A C 1
ATOM 1275 O O . LYS A 1 160 ? -13.719 -1.646 -4.974 1.00 91.69 160 LYS A O 1
ATOM 1280 N N . GLN A 1 161 ? -15.164 -3.013 -3.936 1.00 87.56 161 GLN A N 1
ATOM 1281 C CA . GLN A 1 161 ? -16.020 -3.168 -5.104 1.00 87.56 161 GLN A CA 1
ATOM 1282 C C . GLN A 1 161 ? -16.676 -1.822 -5.449 1.00 87.56 161 GLN A C 1
ATOM 1284 O O . GLN A 1 161 ? -17.296 -1.216 -4.564 1.00 87.56 161 GLN A O 1
ATOM 1289 N N . PRO A 1 162 ? -16.571 -1.352 -6.706 1.00 85.69 162 PRO A N 1
ATOM 1290 C CA . PRO A 1 162 ? -17.306 -0.183 -7.165 1.00 85.69 162 PRO A CA 1
ATOM 1291 C C . PRO A 1 162 ? -18.810 -0.356 -6.953 1.00 85.69 162 PRO A C 1
ATOM 1293 O O . PRO A 1 162 ? -19.362 -1.445 -7.120 1.00 85.69 162 PRO A O 1
ATOM 1296 N N . SER A 1 163 ? -19.492 0.730 -6.592 1.00 80.75 163 SER A N 1
ATOM 1297 C CA . SER A 1 163 ? -20.953 0.752 -6.569 1.00 80.75 163 SER A CA 1
ATOM 1298 C C . SER A 1 163 ? -21.492 0.669 -8.000 1.00 80.75 163 SER A C 1
ATOM 1300 O O . SER A 1 163 ? -21.089 1.474 -8.837 1.00 80.75 163 SER A O 1
ATOM 1302 N N . GLY A 1 164 ? -22.427 -0.247 -8.266 1.00 80.31 164 GLY A N 1
ATOM 1303 C CA . GLY A 1 164 ? -23.016 -0.436 -9.597 1.00 80.31 164 GLY A CA 1
ATOM 1304 C C . GLY A 1 164 ? -22.460 -1.677 -10.296 1.00 80.31 164 GLY A C 1
ATOM 1305 O O . GLY A 1 164 ? -22.617 -2.775 -9.771 1.00 80.31 164 GLY A O 1
ATOM 1306 N N . GLU A 1 165 ? -21.811 -1.483 -11.447 1.00 73.38 165 GLU A N 1
ATOM 1307 C CA . GLU A 1 165 ? -21.279 -2.498 -12.391 1.00 73.38 165 GLU A CA 1
ATOM 1308 C C . GLU A 1 165 ? -20.085 -3.329 -11.866 1.00 73.38 165 GLU A C 1
ATOM 1310 O O . GLU A 1 165 ? -19.296 -3.865 -12.639 1.00 73.38 165 GLU A O 1
ATOM 1315 N N . GLY A 1 166 ? -19.890 -3.388 -10.547 1.00 81.56 166 GLY A N 1
ATOM 1316 C CA . GLY A 1 166 ? -18.879 -4.241 -9.931 1.00 81.56 166 GLY A CA 1
ATOM 1317 C C . GLY A 1 166 ? -17.457 -4.029 -10.457 1.00 81.56 166 GLY A C 1
ATOM 1318 O O . GLY A 1 166 ? -17.035 -2.907 -10.738 1.00 81.56 166 GLY A O 1
ATOM 1319 N N . PHE A 1 167 ? -16.686 -5.117 -10.519 1.00 82.94 167 PHE A N 1
ATOM 1320 C CA . PHE A 1 167 ? -15.317 -5.077 -11.038 1.00 82.94 167 PHE A CA 1
ATOM 1321 C C . PHE A 1 167 ? -15.260 -5.260 -12.560 1.00 82.94 167 PHE A C 1
ATOM 1323 O O . PHE A 1 167 ? -14.196 -5.047 -13.141 1.00 82.94 167 PHE A O 1
ATOM 1330 N N . GLY A 1 168 ? -16.376 -5.619 -13.209 1.00 78.81 168 GLY A N 1
ATOM 1331 C CA . GLY A 1 168 ? -16.447 -5.830 -14.656 1.00 78.81 168 GLY A CA 1
ATOM 1332 C C . GLY A 1 168 ? -15.963 -4.621 -15.456 1.00 78.81 168 GLY A C 1
ATOM 1333 O O . GLY A 1 168 ? -15.207 -4.783 -16.408 1.00 78.81 168 GLY A O 1
ATOM 1334 N N . ARG A 1 169 ? -16.269 -3.405 -14.990 1.00 77.06 169 ARG A N 1
ATOM 1335 C CA . ARG A 1 169 ? -15.786 -2.157 -15.598 1.00 77.06 169 ARG A CA 1
ATOM 1336 C C . ARG A 1 169 ? -14.257 -2.038 -15.657 1.00 77.06 169 ARG A C 1
ATOM 1338 O O . ARG A 1 169 ? -13.737 -1.391 -16.556 1.00 77.06 169 ARG A O 1
ATOM 1345 N N . TYR A 1 170 ? -13.508 -2.656 -14.741 1.00 76.12 170 TYR A N 1
ATOM 1346 C CA . TYR A 1 170 ? -12.039 -2.637 -14.822 1.00 76.12 170 TYR A CA 1
ATOM 1347 C C . TYR A 1 170 ? -11.492 -3.494 -15.970 1.00 76.12 170 TYR A C 1
ATOM 1349 O O . TYR A 1 170 ? -10.342 -3.310 -16.358 1.00 76.12 170 TYR A O 1
ATOM 1357 N N . LEU A 1 171 ? -12.295 -4.419 -16.508 1.00 75.00 171 LEU A N 1
ATOM 1358 C CA . LEU A 1 171 ? -11.942 -5.224 -17.680 1.00 75.00 171 LEU A CA 1
ATOM 1359 C C . LEU A 1 171 ? -12.215 -4.488 -18.999 1.00 75.00 171 LEU A C 1
ATOM 1361 O O . LEU A 1 171 ? -11.786 -4.953 -20.056 1.00 75.00 171 LEU A O 1
ATOM 1365 N N . GLU A 1 172 ? -12.895 -3.340 -18.961 1.00 76.94 172 GLU A N 1
ATOM 1366 C CA . GLU A 1 172 ? -13.000 -2.426 -20.098 1.00 76.94 172 GLU A CA 1
ATOM 1367 C C . GLU A 1 172 ? -11.659 -1.696 -20.274 1.00 76.94 172 GLU A C 1
ATOM 1369 O O . GLU A 1 172 ? -11.477 -0.540 -19.896 1.00 76.94 172 GLU A O 1
ATOM 1374 N N . GLU A 1 173 ? -10.667 -2.421 -20.791 1.00 70.06 173 GLU A N 1
ATOM 1375 C CA . GLU A 1 173 ? -9.324 -1.895 -21.025 1.00 70.06 173 GLU A CA 1
ATOM 1376 C C . GLU A 1 173 ? -9.349 -0.740 -22.035 1.00 70.06 173 GLU A C 1
ATOM 1378 O O . GLU A 1 173 ? -9.871 -0.882 -23.146 1.00 70.06 173 GLU A O 1
ATOM 1383 N N . SER A 1 174 ? -8.695 0.373 -21.698 1.00 84.44 174 SER A N 1
ATOM 1384 C CA . SER A 1 174 ? -8.373 1.405 -22.683 1.00 84.44 174 SER A CA 1
ATOM 1385 C C . SER A 1 174 ? -7.245 0.943 -23.614 1.00 84.44 174 SER A C 1
ATOM 1387 O O . SER A 1 174 ? -6.427 0.081 -23.268 1.00 84.44 174 SER A O 1
ATOM 1389 N N . ASP A 1 175 ? -7.150 1.557 -24.795 1.00 86.50 175 ASP A N 1
ATOM 1390 C CA . ASP A 1 175 ? -6.028 1.309 -25.708 1.00 86.50 175 ASP A CA 1
ATOM 1391 C C . ASP A 1 175 ? -4.669 1.654 -25.072 1.00 86.50 175 ASP A C 1
ATOM 1393 O O . ASP A 1 175 ? -3.669 1.001 -25.381 1.00 86.50 175 ASP A O 1
ATOM 1397 N N . ASP A 1 176 ? -4.646 2.589 -24.117 1.00 86.62 176 ASP A N 1
ATOM 1398 C CA . ASP A 1 176 ? -3.452 2.955 -23.350 1.00 86.62 176 ASP A CA 1
ATOM 1399 C C . ASP A 1 176 ? -2.974 1.812 -22.444 1.00 86.62 176 ASP A C 1
ATOM 1401 O O . ASP A 1 176 ? -1.784 1.488 -22.427 1.00 86.62 176 ASP A O 1
ATOM 1405 N N . ILE A 1 177 ? -3.894 1.145 -21.732 1.00 87.56 177 ILE A N 1
ATOM 1406 C CA . ILE A 1 177 ? -3.569 -0.017 -20.885 1.00 87.56 177 ILE A CA 1
ATOM 1407 C C . ILE A 1 177 ? -3.013 -1.153 -21.751 1.00 87.56 177 ILE A C 1
ATOM 1409 O O . ILE A 1 177 ? -1.988 -1.757 -21.425 1.00 87.56 177 ILE A O 1
ATOM 1413 N N . ARG A 1 178 ? -3.630 -1.410 -22.909 1.00 88.69 178 ARG A N 1
ATOM 1414 C CA . ARG A 1 178 ? -3.132 -2.412 -23.864 1.00 88.69 178 ARG A CA 1
ATOM 1415 C C . ARG A 1 178 ? -1.754 -2.053 -24.406 1.00 88.69 178 ARG A C 1
ATOM 1417 O O . ARG A 1 178 ? -0.911 -2.935 -24.568 1.00 88.69 178 ARG A O 1
ATOM 1424 N N . ALA A 1 179 ? -1.510 -0.778 -24.708 1.00 91.94 179 ALA A N 1
ATOM 1425 C CA . ALA A 1 179 ? -0.200 -0.304 -25.136 1.00 91.94 179 ALA A CA 1
ATOM 1426 C C . ALA A 1 179 ? 0.862 -0.537 -24.051 1.00 91.94 179 ALA A C 1
ATOM 1428 O O . ALA A 1 179 ? 1.952 -1.010 -24.378 1.00 91.94 179 ALA A O 1
ATOM 1429 N N . LEU A 1 180 ? 0.521 -0.315 -22.777 1.00 91.44 180 LEU A N 1
ATOM 1430 C CA . LEU A 1 180 ? 1.413 -0.593 -21.650 1.00 91.44 180 LEU A CA 1
ATOM 1431 C C . LEU A 1 180 ? 1.760 -2.078 -21.560 1.00 91.44 180 LEU A C 1
ATOM 1433 O O . LEU A 1 180 ? 2.937 -2.423 -21.485 1.00 91.44 180 LEU A O 1
ATOM 1437 N N . PHE A 1 181 ? 0.776 -2.975 -21.649 1.00 92.31 181 PHE A N 1
ATOM 1438 C CA . PHE A 1 181 ? 1.056 -4.414 -21.641 1.00 92.31 181 PHE A CA 1
ATOM 1439 C C . PHE A 1 181 ? 1.918 -4.854 -22.830 1.00 92.31 181 PHE A C 1
ATOM 1441 O O . PHE A 1 181 ? 2.848 -5.641 -22.650 1.00 92.31 181 PHE A O 1
ATOM 1448 N N . ARG A 1 182 ? 1.689 -4.306 -24.033 1.00 95.00 182 ARG A N 1
ATOM 1449 C CA . ARG A 1 182 ? 2.571 -4.556 -25.189 1.00 95.00 182 ARG A CA 1
ATOM 1450 C C . ARG A 1 182 ? 3.990 -4.068 -24.918 1.00 95.00 182 ARG A C 1
ATOM 1452 O O . ARG A 1 182 ? 4.939 -4.799 -25.192 1.00 95.00 182 ARG A O 1
ATOM 1459 N N . PHE A 1 183 ? 4.145 -2.876 -24.346 1.00 94.94 183 PHE A N 1
ATOM 1460 C CA . PHE A 1 183 ? 5.449 -2.341 -23.977 1.00 94.94 183 PHE A CA 1
ATOM 1461 C C . PHE A 1 183 ? 6.174 -3.241 -22.967 1.00 94.94 183 PHE A C 1
ATOM 1463 O O . PHE A 1 183 ? 7.341 -3.564 -23.184 1.00 94.94 183 PHE A O 1
ATOM 1470 N N . LEU A 1 184 ? 5.481 -3.676 -21.910 1.00 93.56 184 LEU A N 1
ATOM 1471 C CA . LEU A 1 1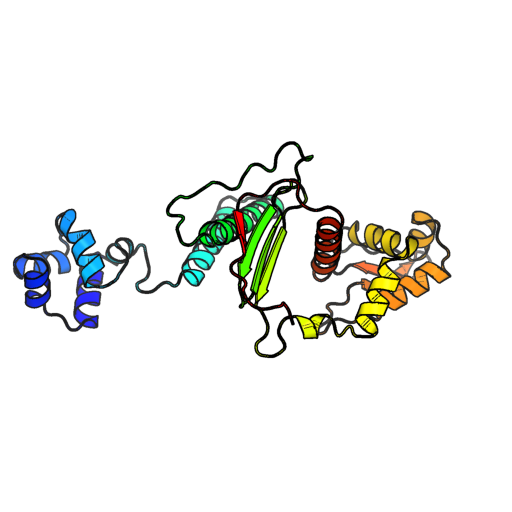84 ? 6.022 -4.533 -20.850 1.00 93.56 184 LEU A CA 1
ATOM 1472 C C . LEU A 1 184 ? 6.293 -5.974 -21.306 1.00 93.56 184 LEU A C 1
ATOM 1474 O O . LEU A 1 184 ? 7.104 -6.661 -20.696 1.00 93.56 184 LEU A O 1
ATOM 1478 N N . SER A 1 185 ? 5.658 -6.434 -22.385 1.00 94.44 185 SER A N 1
ATOM 1479 C CA . SER A 1 185 ? 5.928 -7.760 -22.958 1.00 94.44 185 SER A CA 1
ATOM 1480 C C . SER A 1 185 ? 7.280 -7.853 -23.682 1.00 94.44 185 SER A C 1
ATOM 1482 O O . SER A 1 185 ? 7.790 -8.948 -23.921 1.00 94.44 185 SER A O 1
ATOM 1484 N N . ASP A 1 186 ? 7.886 -6.714 -24.029 1.00 96.69 186 ASP A N 1
ATOM 1485 C CA . ASP A 1 186 ? 9.146 -6.657 -24.763 1.00 96.69 186 ASP A CA 1
ATOM 1486 C C . ASP A 1 186 ? 10.366 -6.743 -23.825 1.00 96.69 186 ASP A C 1
ATOM 1488 O O . ASP A 1 186 ? 10.506 -6.011 -22.838 1.00 96.69 186 ASP A O 1
ATOM 1492 N N . ARG A 1 187 ? 11.300 -7.643 -24.158 1.00 95.50 187 ARG A N 1
ATOM 1493 C CA . ARG A 1 187 ? 12.490 -7.917 -23.338 1.00 95.50 187 ARG A CA 1
ATOM 1494 C C . ARG A 1 187 ? 13.453 -6.728 -23.252 1.00 95.50 187 ARG A C 1
ATOM 1496 O O . ARG A 1 187 ? 14.074 -6.528 -22.211 1.00 95.50 187 ARG A O 1
ATOM 1503 N N . ALA A 1 188 ? 13.614 -5.960 -24.328 1.00 96.25 188 ALA A N 1
ATOM 1504 C CA . ALA A 1 188 ? 14.499 -4.797 -24.327 1.00 96.25 188 ALA A CA 1
ATOM 1505 C C . ALA A 1 188 ? 13.896 -3.660 -23.492 1.00 96.25 188 ALA A C 1
ATOM 1507 O O . ALA A 1 188 ? 14.603 -3.033 -22.707 1.00 96.25 188 ALA A O 1
ATOM 1508 N N . ASN A 1 189 ? 12.584 -3.452 -23.602 1.00 95.69 189 ASN A N 1
ATOM 1509 C CA . ASN A 1 189 ? 11.858 -2.452 -22.820 1.00 95.69 189 ASN A CA 1
ATOM 1510 C C . ASN A 1 189 ? 11.902 -2.750 -21.311 1.00 95.69 189 ASN A C 1
ATOM 1512 O O . ASN A 1 189 ? 12.176 -1.863 -20.505 1.00 95.69 189 ASN A O 1
ATOM 1516 N N . THR A 1 190 ? 11.692 -4.006 -20.911 1.00 93.12 190 THR A N 1
ATOM 1517 C CA . THR A 1 190 ? 11.798 -4.416 -19.498 1.00 93.12 190 THR A CA 1
ATOM 1518 C C . THR A 1 190 ? 13.232 -4.357 -18.972 1.00 93.12 190 THR A C 1
ATOM 1520 O O . THR A 1 190 ? 13.443 -3.960 -17.826 1.00 93.12 190 THR A O 1
ATOM 1523 N N . ALA A 1 191 ? 14.236 -4.678 -19.797 1.00 95.00 191 ALA A N 1
ATOM 1524 C CA . ALA A 1 191 ? 15.641 -4.491 -19.436 1.00 95.00 191 ALA A CA 1
ATOM 1525 C C . ALA A 1 191 ? 16.000 -3.005 -19.250 1.00 95.00 1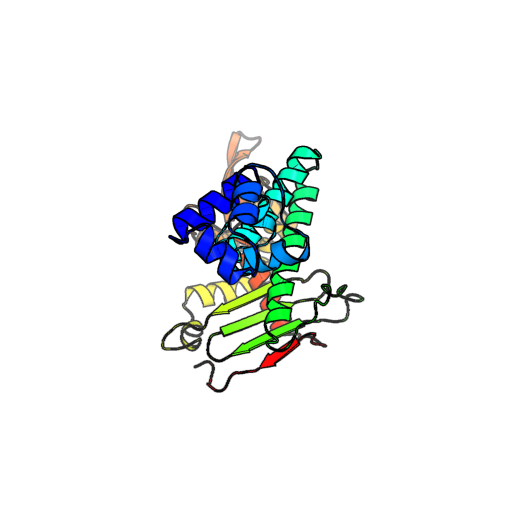91 ALA A C 1
ATOM 1527 O O . ALA A 1 191 ? 16.700 -2.668 -18.295 1.00 95.00 191 ALA A O 1
ATOM 1528 N N . LEU A 1 192 ? 15.478 -2.121 -20.109 1.00 95.25 192 LEU A N 1
ATOM 1529 C CA . LEU A 1 192 ? 15.611 -0.671 -19.960 1.00 95.25 192 LEU A CA 1
ATOM 1530 C C . LEU A 1 192 ? 14.999 -0.190 -18.644 1.00 95.25 192 LEU A C 1
ATOM 1532 O O . LEU A 1 192 ? 15.679 0.489 -17.881 1.00 95.25 192 LEU A O 1
ATOM 1536 N N . LEU A 1 193 ? 13.755 -0.577 -18.344 1.00 92.12 193 LEU A N 1
ATOM 1537 C CA . LEU A 1 193 ? 13.112 -0.230 -17.075 1.00 92.12 193 LEU A CA 1
ATOM 1538 C C . LEU A 1 193 ? 13.937 -0.717 -15.883 1.00 92.12 193 LEU A C 1
ATOM 1540 O O . LEU A 1 193 ? 14.230 0.069 -14.989 1.00 92.12 193 LEU A O 1
ATOM 1544 N N . LYS A 1 194 ? 14.383 -1.979 -15.891 1.00 91.75 194 LYS A N 1
ATOM 1545 C CA . LYS A 1 194 ? 15.238 -2.530 -14.830 1.00 91.75 194 LYS A CA 1
ATOM 1546 C C . LYS A 1 194 ? 16.518 -1.713 -14.639 1.00 91.75 194 LYS A C 1
ATOM 1548 O O . LYS A 1 194 ? 16.929 -1.501 -13.503 1.00 91.75 194 LYS A O 1
ATOM 1553 N N . TYR A 1 195 ? 17.144 -1.269 -15.727 1.00 95.00 195 TYR A N 1
ATOM 1554 C CA . TYR A 1 195 ? 18.327 -0.416 -15.656 1.00 95.00 195 TYR A CA 1
ATOM 1555 C C . TYR A 1 195 ? 17.993 0.942 -15.030 1.00 95.00 195 TYR A C 1
ATOM 1557 O O . TYR A 1 195 ? 18.671 1.364 -14.098 1.00 95.00 195 TYR A O 1
ATOM 1565 N N . LEU A 1 196 ? 16.933 1.605 -15.504 1.00 92.69 196 LEU A N 1
ATOM 1566 C CA . LEU A 1 196 ? 16.517 2.918 -15.005 1.00 92.69 196 LEU A CA 1
ATOM 1567 C C . LEU A 1 196 ? 16.108 2.873 -13.524 1.00 92.69 196 LEU A C 1
ATOM 1569 O O . LEU A 1 196 ? 16.499 3.755 -12.772 1.00 92.69 196 LEU A O 1
ATOM 1573 N N . TYR A 1 197 ? 15.402 1.830 -13.076 1.00 89.62 197 TYR A N 1
ATOM 1574 C CA . TYR A 1 197 ? 15.073 1.627 -11.656 1.00 89.62 197 TYR A CA 1
ATOM 1575 C C . TYR A 1 197 ? 16.275 1.232 -10.791 1.00 89.62 197 TYR A C 1
ATOM 1577 O O . TYR A 1 197 ? 16.185 1.280 -9.567 1.00 89.62 197 TYR A O 1
ATOM 1585 N N . GLY A 1 198 ? 17.387 0.825 -11.405 1.00 90.31 198 GLY A N 1
ATOM 1586 C CA . GLY A 1 198 ? 18.647 0.582 -10.707 1.00 90.31 198 GLY A CA 1
ATOM 1587 C C . GLY A 1 198 ? 19.445 1.856 -10.419 1.00 90.31 198 GLY A C 1
ATOM 1588 O O . GLY A 1 198 ? 20.437 1.785 -9.694 1.00 90.31 198 GLY A O 1
ATOM 1589 N N . LEU A 1 199 ? 19.039 3.001 -10.981 1.00 91.31 199 LEU A N 1
ATOM 1590 C CA . LEU A 1 199 ? 19.657 4.297 -10.716 1.00 91.31 199 LEU A CA 1
ATOM 1591 C C . LEU A 1 199 ? 19.353 4.752 -9.285 1.00 91.31 199 LEU A C 1
ATOM 1593 O O . LEU A 1 199 ? 18.239 4.588 -8.782 1.00 91.31 199 LEU A O 1
ATOM 1597 N N . LYS A 1 200 ? 20.334 5.369 -8.626 1.00 88.69 200 LYS A N 1
ATOM 1598 C CA . LYS A 1 200 ? 20.119 6.014 -7.325 1.00 88.69 200 LYS A CA 1
ATOM 1599 C C . LYS A 1 200 ? 19.328 7.308 -7.498 1.00 88.69 200 LYS A C 1
ATOM 1601 O O . LYS A 1 200 ? 19.304 7.913 -8.569 1.00 88.69 200 LYS A O 1
ATOM 1606 N N . GLY A 1 201 ? 18.709 7.773 -6.413 1.00 83.62 201 GLY A N 1
ATOM 1607 C CA . GLY A 1 201 ? 17.983 9.043 -6.405 1.00 83.62 201 GLY A CA 1
ATOM 1608 C C . GLY A 1 201 ? 18.851 10.198 -6.920 1.00 83.62 201 GLY A C 1
ATOM 1609 O O . GLY A 1 201 ? 19.899 10.489 -6.349 1.00 83.62 201 GLY A O 1
ATOM 1610 N N . GLY A 1 202 ? 18.404 10.841 -8.002 1.00 84.12 202 GLY A N 1
ATOM 1611 C CA . GLY A 1 202 ? 19.109 11.951 -8.651 1.00 84.12 202 GLY A CA 1
ATOM 1612 C C . GLY A 1 202 ? 20.136 11.548 -9.716 1.00 84.12 202 GLY A C 1
ATOM 1613 O O . GLY A 1 202 ? 20.717 12.434 -10.339 1.00 84.12 202 GLY A O 1
ATOM 1614 N N . GLU A 1 203 ? 20.358 10.254 -9.960 1.00 92.50 203 GLU A N 1
ATOM 1615 C CA . GLU A 1 203 ? 21.195 9.797 -11.071 1.00 92.50 203 GLU A CA 1
ATOM 1616 C C . GLU A 1 203 ? 20.444 9.870 -12.407 1.00 92.50 203 GLU A C 1
ATOM 1618 O O . GLU A 1 203 ? 19.250 9.582 -12.504 1.00 92.50 203 GLU A O 1
ATOM 1623 N N . TYR A 1 204 ? 21.184 10.235 -13.456 1.00 94.50 204 TYR A N 1
ATOM 1624 C CA . TYR A 1 204 ? 20.702 10.291 -14.831 1.00 94.50 204 TYR A CA 1
ATOM 1625 C C . TYR A 1 204 ? 21.689 9.582 -15.752 1.00 94.50 204 TYR A C 1
ATOM 1627 O O . TYR A 1 204 ? 22.903 9.617 -15.543 1.00 94.50 204 TYR A O 1
ATOM 1635 N N . VAL A 1 205 ? 21.171 8.962 -16.806 1.00 95.50 205 VAL A N 1
ATOM 1636 C CA . VAL A 1 205 ? 21.950 8.174 -17.755 1.00 95.50 205 VAL A CA 1
ATOM 1637 C C . VAL A 1 205 ? 21.779 8.697 -19.177 1.00 95.50 205 VAL A C 1
ATOM 1639 O O . VAL A 1 205 ? 20.677 9.009 -19.624 1.00 95.50 205 VAL A O 1
ATOM 1642 N N . ARG A 1 206 ? 22.893 8.799 -19.908 1.00 95.38 206 ARG A N 1
ATOM 1643 C CA . ARG A 1 206 ? 22.890 9.172 -21.327 1.00 95.38 206 ARG A CA 1
ATOM 1644 C C . ARG A 1 206 ? 22.388 8.021 -22.194 1.00 95.38 206 ARG A C 1
ATOM 1646 O O . ARG A 1 206 ? 22.626 6.851 -21.886 1.00 95.38 206 ARG A O 1
ATOM 1653 N N . ARG A 1 207 ? 21.790 8.367 -23.336 1.00 94.62 207 ARG A N 1
ATOM 1654 C CA . ARG A 1 207 ? 21.346 7.415 -24.367 1.00 94.62 207 ARG A CA 1
ATOM 1655 C C . ARG A 1 207 ? 22.429 6.398 -24.738 1.00 94.62 207 ARG A C 1
ATOM 1657 O O . ARG A 1 207 ? 22.170 5.200 -24.727 1.00 94.62 207 ARG A O 1
ATOM 1664 N N . ASP A 1 208 ? 23.649 6.852 -25.007 1.00 94.31 208 ASP A N 1
ATOM 1665 C CA . ASP A 1 208 ? 24.731 5.969 -25.462 1.00 94.31 208 ASP A CA 1
ATOM 1666 C C . ASP A 1 208 ? 25.162 4.967 -24.385 1.00 94.31 208 ASP A C 1
ATOM 1668 O O . ASP A 1 208 ? 25.492 3.817 -24.686 1.00 94.31 208 ASP A O 1
ATOM 1672 N N . THR A 1 209 ? 25.089 5.369 -23.113 1.00 96.25 209 THR A N 1
ATOM 1673 C CA . THR A 1 209 ? 25.318 4.462 -21.985 1.00 96.25 209 THR A CA 1
ATOM 1674 C C . THR A 1 209 ? 24.248 3.374 -21.941 1.00 96.25 209 THR A C 1
ATOM 1676 O O . THR A 1 209 ? 24.596 2.213 -21.747 1.00 96.25 209 THR A O 1
ATOM 1679 N N . LEU A 1 210 ? 22.974 3.712 -22.176 1.00 96.56 210 LEU A N 1
ATOM 1680 C CA . LEU A 1 210 ? 21.881 2.733 -22.250 1.00 96.56 210 LEU A CA 1
ATOM 1681 C C . LEU A 1 210 ? 22.072 1.756 -23.414 1.00 96.56 210 LEU A C 1
ATOM 1683 O O . LEU A 1 210 ? 21.987 0.546 -23.218 1.00 96.56 210 LEU A O 1
ATOM 1687 N N . VAL A 1 211 ? 22.388 2.265 -24.608 1.00 97.56 211 VAL A N 1
ATOM 1688 C CA . VAL A 1 211 ? 22.671 1.451 -25.804 1.00 97.56 211 VAL A CA 1
ATOM 1689 C C . VAL A 1 211 ? 23.792 0.453 -25.524 1.00 97.56 211 VAL A C 1
ATOM 1691 O O . VAL A 1 211 ? 23.640 -0.746 -25.767 1.00 97.56 211 VAL A O 1
ATOM 1694 N N . LYS A 1 212 ? 24.901 0.932 -24.951 1.00 97.44 212 LYS A N 1
ATOM 1695 C CA . LYS A 1 212 ? 26.057 0.099 -24.613 1.00 97.44 212 LYS A CA 1
ATOM 1696 C C . LYS A 1 212 ? 25.741 -0.920 -23.518 1.00 97.44 212 LYS A C 1
ATOM 1698 O O . LYS A 1 212 ? 26.142 -2.073 -23.640 1.00 97.44 212 LYS A O 1
ATOM 1703 N N . ALA A 1 213 ? 25.056 -0.503 -22.454 1.00 97.00 213 ALA A N 1
ATOM 1704 C CA . ALA A 1 213 ? 24.763 -1.357 -21.306 1.00 97.00 213 ALA A CA 1
ATOM 1705 C C . ALA A 1 213 ? 23.743 -2.455 -21.632 1.00 97.00 213 ALA A C 1
ATOM 1707 O O . ALA A 1 213 ? 23.853 -3.565 -21.117 1.00 97.00 213 ALA A O 1
ATOM 1708 N N . LEU A 1 214 ? 22.759 -2.152 -22.481 1.00 97.25 214 LEU A N 1
ATOM 1709 C CA . LEU A 1 214 ? 21.668 -3.068 -22.813 1.00 97.25 214 LEU A CA 1
ATOM 1710 C C . LEU A 1 214 ? 21.949 -3.897 -24.073 1.00 97.25 214 LEU A C 1
ATOM 1712 O O . LEU A 1 214 ? 21.298 -4.919 -24.275 1.00 97.25 214 LEU A O 1
ATOM 1716 N N . GLY A 1 215 ? 22.902 -3.482 -24.917 1.00 96.81 215 GLY A N 1
ATOM 1717 C CA . GLY A 1 215 ? 23.190 -4.150 -26.190 1.00 96.81 215 GLY A CA 1
ATOM 1718 C C . GLY A 1 215 ? 22.033 -4.042 -27.190 1.00 96.81 215 GLY A C 1
ATOM 1719 O O . GLY A 1 215 ? 21.803 -4.954 -27.981 1.00 96.81 215 GLY A O 1
ATOM 1720 N N . VAL A 1 216 ? 21.275 -2.946 -27.123 1.00 95.81 216 VAL A N 1
ATOM 1721 C CA . VAL A 1 216 ? 20.060 -2.689 -27.911 1.00 95.81 216 VAL A CA 1
ATOM 1722 C C . VAL A 1 216 ? 20.303 -1.493 -28.831 1.00 95.81 216 VAL A C 1
ATOM 1724 O O . VAL A 1 216 ? 21.035 -0.577 -28.465 1.00 95.81 216 VAL A O 1
ATOM 1727 N N . SER A 1 217 ? 19.706 -1.481 -30.028 1.00 97.00 217 SER A N 1
ATOM 1728 C CA . SER A 1 217 ? 19.896 -0.379 -30.980 1.00 97.00 217 SER A CA 1
ATOM 1729 C C . SER A 1 217 ? 19.431 0.967 -30.411 1.00 97.00 217 SER A C 1
ATOM 1731 O O . SER A 1 217 ? 18.443 1.039 -29.679 1.00 97.00 217 SER A O 1
ATOM 1733 N N . GLY A 1 218 ? 20.112 2.050 -30.804 1.00 96.19 218 GLY A N 1
ATOM 1734 C CA . GLY A 1 218 ? 19.739 3.412 -30.405 1.00 96.19 218 GLY A CA 1
ATOM 1735 C C . GLY A 1 218 ? 18.285 3.745 -30.732 1.00 96.19 218 GLY A C 1
ATOM 1736 O O . GLY A 1 218 ? 17.570 4.226 -29.867 1.00 96.19 218 GLY A O 1
ATOM 1737 N N . GLU A 1 219 ? 17.812 3.374 -31.924 1.00 97.12 219 GLU A N 1
ATOM 1738 C CA . GLU A 1 219 ? 16.415 3.574 -32.338 1.00 97.12 219 GLU A CA 1
ATOM 1739 C C . GLU A 1 219 ? 15.409 2.871 -31.408 1.00 97.12 219 GLU A C 1
ATOM 1741 O O . GLU A 1 219 ? 14.341 3.406 -31.114 1.00 97.12 219 GLU A O 1
ATOM 1746 N N . LYS A 1 220 ? 15.733 1.664 -30.925 1.00 96.94 220 LYS A N 1
ATOM 1747 C CA . LYS A 1 220 ? 14.860 0.922 -30.007 1.00 96.94 220 LYS A CA 1
ATOM 1748 C C . LYS A 1 220 ? 14.840 1.563 -28.619 1.00 96.94 220 LYS A C 1
ATOM 1750 O O . LYS A 1 220 ? 13.774 1.608 -28.010 1.00 96.94 220 LYS A O 1
ATOM 1755 N N . ILE A 1 221 ? 15.980 2.071 -28.143 1.00 97.12 221 ILE A N 1
ATOM 1756 C CA . ILE A 1 221 ? 16.056 2.846 -26.898 1.00 97.12 221 ILE A CA 1
ATOM 1757 C C . ILE A 1 221 ? 15.246 4.139 -27.018 1.00 97.12 221 ILE A C 1
ATOM 1759 O O . ILE A 1 221 ? 14.453 4.425 -26.126 1.00 97.12 221 ILE A O 1
ATOM 1763 N N . ASP A 1 222 ? 15.373 4.864 -28.130 1.00 95.44 222 ASP A N 1
ATOM 1764 C CA . ASP A 1 222 ? 14.647 6.117 -28.359 1.00 95.44 222 ASP A CA 1
ATOM 1765 C C . ASP A 1 222 ? 13.139 5.891 -28.334 1.00 95.44 222 ASP A C 1
ATOM 1767 O O . ASP A 1 222 ? 12.449 6.495 -27.521 1.00 95.44 222 ASP A O 1
ATOM 1771 N N . LYS A 1 223 ? 12.637 4.928 -29.118 1.00 96.25 223 LYS A N 1
ATOM 1772 C CA . LYS A 1 223 ? 11.209 4.571 -29.134 1.00 96.25 223 LYS A CA 1
ATOM 1773 C C . LYS A 1 223 ? 10.689 4.176 -27.752 1.00 96.25 223 LYS A C 1
ATOM 1775 O O . LYS A 1 223 ? 9.548 4.479 -27.406 1.00 96.25 223 LYS A O 1
ATOM 1780 N N . ALA A 1 224 ? 11.503 3.472 -26.965 1.00 95.56 224 ALA A N 1
ATOM 1781 C CA . ALA A 1 224 ? 11.106 3.055 -25.629 1.00 95.56 224 ALA A CA 1
ATOM 1782 C C . ALA A 1 224 ? 11.044 4.237 -24.649 1.00 95.56 224 ALA A C 1
ATOM 1784 O O . ALA A 1 224 ? 10.084 4.349 -23.889 1.00 95.56 224 ALA A O 1
ATOM 1785 N N . LEU A 1 225 ? 12.034 5.131 -24.689 1.00 94.00 225 LEU A N 1
ATOM 1786 C CA . LEU A 1 225 ? 12.060 6.346 -23.875 1.00 94.00 225 LEU A CA 1
ATOM 1787 C C . LEU A 1 225 ? 10.946 7.316 -24.282 1.00 94.00 225 LEU A C 1
ATOM 1789 O O . LEU A 1 225 ? 10.268 7.846 -23.409 1.00 94.00 225 LEU A O 1
ATOM 1793 N N . GLU A 1 226 ? 10.707 7.503 -25.581 1.00 92.44 226 GLU A N 1
ATOM 1794 C CA . GLU A 1 226 ? 9.592 8.294 -26.116 1.00 92.44 226 GLU A CA 1
ATOM 1795 C C . GLU A 1 226 ? 8.249 7.786 -25.593 1.00 92.44 226 GLU A C 1
ATOM 1797 O O . GLU A 1 226 ? 7.446 8.576 -25.097 1.00 92.44 226 GLU A O 1
ATOM 1802 N N . TYR A 1 227 ? 8.027 6.468 -25.630 1.00 92.75 227 TYR A N 1
ATOM 1803 C CA . TYR A 1 227 ? 6.819 5.873 -25.069 1.00 92.75 227 TYR A CA 1
ATOM 1804 C C . TYR A 1 227 ? 6.698 6.148 -23.565 1.00 92.75 227 TYR A C 1
ATOM 1806 O O . TYR A 1 227 ? 5.663 6.639 -23.121 1.00 92.75 227 TYR A O 1
ATOM 1814 N N . LEU A 1 228 ? 7.748 5.904 -22.776 1.00 90.38 228 LEU A N 1
ATOM 1815 C CA . LEU A 1 228 ? 7.708 6.135 -21.327 1.00 90.38 228 LEU A CA 1
ATOM 1816 C C . LEU A 1 228 ? 7.475 7.609 -20.966 1.00 90.38 228 LEU A C 1
ATOM 1818 O O . LEU A 1 228 ? 6.732 7.892 -20.031 1.00 90.38 228 LEU A O 1
ATOM 1822 N N . MET A 1 229 ? 8.056 8.543 -21.723 1.00 87.19 229 MET A N 1
ATOM 1823 C CA . MET A 1 229 ? 7.823 9.983 -21.563 1.00 87.19 229 MET A CA 1
ATOM 1824 C C . MET A 1 229 ? 6.430 10.422 -22.044 1.00 87.19 229 MET A C 1
ATOM 1826 O O . MET A 1 229 ? 5.952 11.484 -21.647 1.00 87.19 229 MET A O 1
ATOM 1830 N N . SER A 1 230 ? 5.770 9.629 -22.896 1.00 87.50 230 SER A N 1
ATOM 1831 C CA . SER A 1 230 ? 4.391 9.887 -23.334 1.00 87.50 230 SER A CA 1
ATOM 1832 C C . SER A 1 230 ? 3.348 9.519 -22.277 1.00 87.50 230 SER A C 1
ATOM 1834 O O . SER A 1 230 ? 2.261 10.098 -22.278 1.00 87.50 230 SER A O 1
ATOM 1836 N N . ILE A 1 231 ?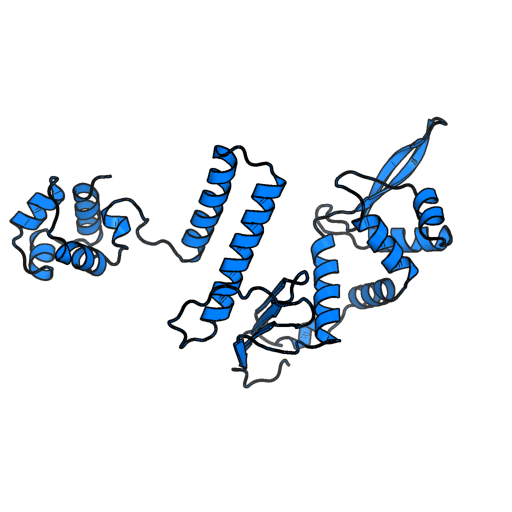 3.689 8.623 -21.341 1.00 85.12 231 ILE A N 1
ATOM 1837 C CA . ILE A 1 231 ? 2.874 8.307 -20.161 1.00 85.12 231 ILE A CA 1
ATOM 1838 C C . ILE A 1 231 ? 2.993 9.488 -19.189 1.00 85.12 231 ILE A C 1
ATOM 1840 O O . ILE A 1 231 ? 3.674 9.411 -18.171 1.00 85.12 231 ILE A O 1
ATOM 1844 N N . ARG A 1 232 ? 2.406 10.637 -19.529 1.00 67.19 232 ARG A N 1
ATOM 1845 C CA . ARG A 1 232 ? 2.505 11.815 -18.669 1.00 67.19 232 ARG A CA 1
ATOM 1846 C C . ARG A 1 232 ? 1.597 11.683 -17.460 1.00 67.19 232 ARG A C 1
ATOM 1848 O O . ARG A 1 232 ? 0.390 11.481 -17.590 1.00 67.19 232 ARG A O 1
ATOM 1855 N N . GLY A 1 233 ? 2.184 11.843 -16.281 1.00 61.38 233 GLY A N 1
ATOM 1856 C CA . GLY A 1 233 ? 1.437 11.981 -15.043 1.00 61.38 233 GLY A CA 1
ATOM 1857 C C . GLY A 1 233 ? 0.975 13.426 -14.871 1.00 61.38 233 GLY A C 1
ATOM 1858 O O . GLY A 1 233 ? 1.710 14.371 -15.161 1.00 61.38 233 GLY A O 1
ATOM 1859 N N . ASN A 1 234 ? -0.227 13.636 -14.334 1.00 56.69 234 ASN A N 1
ATOM 1860 C CA . ASN A 1 234 ? -0.597 14.970 -13.858 1.00 56.69 234 ASN A CA 1
ATOM 1861 C C . ASN A 1 234 ? 0.414 15.443 -12.793 1.00 56.69 234 ASN A C 1
ATOM 1863 O O . ASN A 1 234 ? 0.874 14.651 -11.968 1.00 56.69 234 ASN A O 1
ATOM 1867 N N . HIS A 1 235 ? 0.735 16.741 -12.801 1.00 60.88 235 HIS A N 1
ATOM 1868 C CA . HIS A 1 235 ? 1.642 17.394 -11.843 1.00 60.88 235 HIS A CA 1
ATOM 1869 C C . HIS A 1 235 ? 3.116 16.934 -11.872 1.00 60.88 235 HIS A C 1
ATOM 1871 O O . HIS A 1 235 ? 3.802 17.038 -10.860 1.00 60.88 235 HIS A O 1
ATOM 1877 N N . GLY A 1 236 ? 3.630 16.471 -13.020 1.00 62.16 236 GLY A N 1
ATOM 1878 C CA . GLY A 1 236 ? 5.058 16.139 -13.178 1.00 62.16 236 GLY A CA 1
ATOM 1879 C C . GLY A 1 236 ? 5.447 14.748 -12.669 1.00 62.16 236 GLY A C 1
ATOM 1880 O O . GLY A 1 236 ? 6.627 14.463 -12.470 1.00 62.16 236 GLY A O 1
ATOM 1881 N N . ASN A 1 237 ? 4.464 13.866 -12.482 1.00 66.75 237 ASN A N 1
ATOM 1882 C CA . ASN A 1 237 ? 4.668 12.469 -12.104 1.00 66.75 237 ASN A CA 1
ATOM 1883 C C . ASN A 1 237 ? 4.911 11.570 -13.326 1.00 66.75 237 ASN A C 1
ATOM 1885 O O . ASN A 1 237 ? 4.292 10.518 -13.457 1.00 66.75 237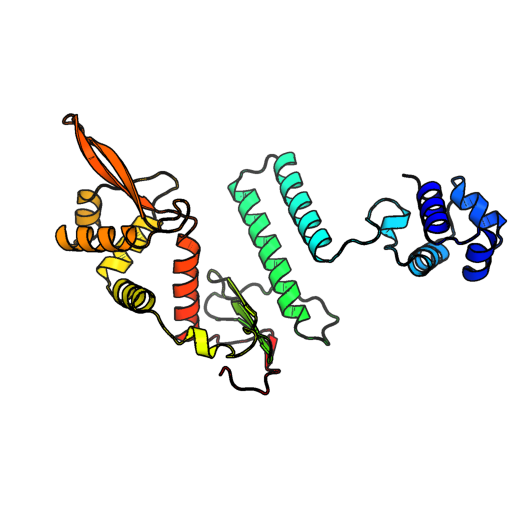 ASN A O 1
ATOM 1889 N N . ASP A 1 238 ? 5.785 11.995 -14.234 1.00 80.88 238 ASP A N 1
ATOM 1890 C CA . ASP A 1 238 ? 6.139 11.217 -15.422 1.00 80.88 238 ASP A CA 1
ATOM 1891 C C . ASP A 1 238 ? 7.039 10.034 -14.997 1.00 80.88 238 ASP A C 1
ATOM 1893 O O . ASP A 1 238 ? 7.973 10.255 -14.221 1.00 80.88 238 ASP A O 1
ATOM 1897 N N . PRO A 1 239 ? 6.808 8.785 -15.459 1.00 79.88 239 PRO A N 1
ATOM 1898 C CA . PRO A 1 239 ? 7.620 7.623 -15.076 1.00 79.88 239 PRO A CA 1
ATOM 1899 C C . PRO A 1 239 ? 9.106 7.794 -15.398 1.00 79.88 239 PRO A C 1
ATOM 1901 O O . PRO A 1 239 ? 9.966 7.335 -14.646 1.00 79.88 239 PRO A O 1
ATOM 1904 N N . VAL A 1 240 ? 9.405 8.480 -16.502 1.00 86.81 240 VAL A N 1
ATOM 1905 C CA . VAL A 1 240 ? 10.758 8.831 -16.934 1.00 86.81 240 VAL A CA 1
ATOM 1906 C C . VAL A 1 240 ? 10.858 10.340 -17.074 1.00 86.81 240 VAL A C 1
ATOM 1908 O O . VAL A 1 240 ? 9.993 10.982 -17.665 1.00 86.81 240 VAL A O 1
ATOM 1911 N N . VAL A 1 241 ? 11.951 10.891 -16.556 1.00 87.31 241 VAL A N 1
ATOM 1912 C CA . VAL A 1 241 ? 12.290 12.310 -16.652 1.00 87.31 241 VAL A CA 1
ATOM 1913 C C . VAL A 1 241 ? 13.518 12.494 -17.533 1.00 87.31 241 VAL A C 1
ATOM 1915 O O . VAL A 1 241 ? 14.424 11.661 -17.540 1.00 87.31 241 VAL A O 1
ATOM 1918 N N . SER A 1 242 ? 13.566 13.601 -18.265 1.00 90.00 242 SER A N 1
ATOM 1919 C CA . SER A 1 242 ? 14.713 13.975 -19.090 1.00 90.00 242 SER A CA 1
ATOM 1920 C C . SER A 1 242 ? 15.286 15.311 -18.635 1.00 90.00 242 SER A C 1
ATOM 1922 O O . SER A 1 242 ? 14.531 16.256 -18.404 1.00 90.00 242 SER A O 1
ATOM 1924 N N . ILE A 1 243 ? 16.610 15.414 -18.578 1.00 90.12 243 ILE A N 1
ATOM 1925 C CA . ILE A 1 243 ? 17.331 16.661 -18.303 1.00 90.12 243 ILE A CA 1
ATOM 1926 C C . ILE A 1 243 ? 18.314 16.974 -19.429 1.00 90.12 243 ILE A C 1
ATOM 1928 O O . ILE A 1 243 ? 18.739 16.083 -20.164 1.00 90.12 243 ILE A O 1
ATOM 1932 N N . SER A 1 244 ? 18.706 18.243 -19.526 1.00 93.06 244 SER A N 1
ATOM 1933 C CA . SER A 1 244 ? 19.820 18.672 -20.370 1.00 93.06 244 SER A CA 1
ATOM 1934 C C . SER A 1 244 ? 21.119 18.628 -19.565 1.00 93.06 244 SER A C 1
ATOM 1936 O O . SER A 1 244 ? 21.227 19.284 -18.531 1.00 93.06 244 SER A O 1
ATOM 1938 N N . VAL A 1 245 ? 22.115 17.896 -20.054 1.00 90.38 245 VAL A N 1
ATOM 1939 C CA . VAL A 1 245 ? 23.481 17.847 -19.520 1.00 90.38 245 VAL A CA 1
ATOM 1940 C C . VAL A 1 245 ? 24.451 18.379 -20.566 1.00 90.38 245 VAL A C 1
ATOM 1942 O O . VAL A 1 245 ? 24.277 18.130 -21.750 1.00 90.38 245 VAL A O 1
ATOM 1945 N N . VAL A 1 246 ? 25.473 19.123 -20.156 1.00 90.38 246 VAL A N 1
ATOM 1946 C CA . VAL A 1 246 ? 26.509 19.605 -21.082 1.00 90.38 246 VAL A CA 1
ATOM 1947 C C . VAL A 1 246 ? 27.649 18.589 -21.102 1.00 90.38 246 VAL A C 1
ATOM 1949 O O . VAL A 1 246 ? 28.123 18.170 -20.044 1.00 90.38 246 VAL A O 1
ATOM 1952 N N . ASN A 1 247 ? 28.052 18.143 -22.290 1.00 86.56 247 ASN A N 1
ATOM 1953 C CA . ASN A 1 247 ? 29.184 17.235 -22.461 1.00 86.56 247 ASN A CA 1
ATOM 1954 C C . ASN A 1 247 ? 30.530 17.983 -22.384 1.00 86.56 247 ASN A C 1
ATOM 1956 O O . ASN A 1 247 ? 30.579 19.211 -22.332 1.00 86.56 247 ASN A O 1
ATOM 1960 N N . GLU A 1 248 ? 31.643 17.246 -22.390 1.00 86.94 248 GLU A N 1
ATOM 1961 C CA . GLU A 1 248 ? 32.995 17.832 -22.326 1.00 86.94 248 GLU A CA 1
ATOM 1962 C C . GLU A 1 248 ? 33.307 18.764 -23.513 1.00 86.94 248 GLU A C 1
ATOM 1964 O O . GLU A 1 248 ? 34.135 19.664 -23.394 1.00 86.94 248 GLU A O 1
ATOM 1969 N N . GLY A 1 249 ? 32.609 18.590 -24.641 1.00 88.81 249 GLY A N 1
ATOM 1970 C CA . GLY A 1 249 ? 32.691 19.450 -25.824 1.00 88.81 249 GLY A CA 1
ATOM 1971 C C . GLY A 1 249 ? 31.824 20.713 -25.757 1.00 88.81 249 GLY A C 1
ATOM 1972 O O . GLY A 1 249 ? 31.736 21.434 -26.749 1.00 88.81 249 GLY A O 1
ATOM 1973 N N . GLY A 1 250 ? 31.160 20.983 -24.628 1.00 90.19 250 GLY A N 1
ATOM 1974 C CA . GLY A 1 250 ? 30.283 22.143 -24.454 1.00 90.19 250 GLY A CA 1
ATOM 1975 C C . GLY A 1 250 ? 28.927 22.027 -25.156 1.00 90.19 250 GLY A C 1
ATOM 1976 O O . GLY A 1 250 ? 28.184 23.006 -25.210 1.00 90.19 250 GLY A O 1
ATOM 1977 N N . GLN A 1 251 ? 28.584 20.854 -25.694 1.00 90.44 251 GLN A N 1
ATOM 1978 C CA . GLN A 1 251 ? 27.304 20.610 -26.356 1.00 90.44 251 GLN A CA 1
ATOM 1979 C C . GLN A 1 251 ? 26.284 20.056 -25.361 1.00 90.44 251 GLN A C 1
ATOM 1981 O O . GLN A 1 251 ? 26.603 19.213 -24.522 1.00 90.44 251 GLN A O 1
ATOM 1986 N N . ALA A 1 252 ? 25.047 20.541 -25.455 1.00 90.62 252 ALA A N 1
ATOM 1987 C CA . ALA A 1 252 ? 23.942 20.019 -24.666 1.00 90.62 252 ALA A CA 1
ATOM 1988 C C . ALA A 1 252 ? 23.485 18.652 -25.202 1.00 90.62 252 ALA A C 1
ATOM 1990 O O . ALA A 1 252 ? 23.278 18.478 -26.401 1.00 90.62 252 ALA A O 1
ATOM 1991 N N . GLU A 1 253 ? 23.284 17.709 -24.290 1.00 91.62 253 GLU A N 1
ATOM 1992 C CA . GLU A 1 253 ? 22.793 16.355 -24.526 1.00 91.62 253 GLU A CA 1
ATOM 1993 C C . GLU A 1 253 ? 21.660 16.030 -23.551 1.00 91.62 253 GLU A C 1
ATOM 1995 O O . GLU A 1 253 ? 21.580 16.581 -22.452 1.00 91.62 253 GLU A O 1
ATOM 2000 N N . THR A 1 254 ? 20.793 15.092 -23.923 1.00 93.75 254 THR A N 1
ATOM 2001 C CA . THR A 1 254 ? 19.722 14.616 -23.043 1.00 93.75 254 THR A CA 1
ATOM 2002 C C . THR A 1 254 ? 20.194 13.437 -22.196 1.00 93.75 254 THR A C 1
ATOM 2004 O O . THR A 1 254 ? 20.755 12.465 -22.710 1.00 93.75 254 THR A O 1
ATOM 2007 N N . ALA A 1 255 ? 19.918 13.497 -20.895 1.00 95.00 255 ALA A N 1
ATOM 2008 C CA . ALA A 1 255 ? 20.060 12.371 -19.980 1.00 95.00 255 ALA A CA 1
ATOM 2009 C C . ALA A 1 255 ? 18.710 12.027 -19.343 1.00 95.00 255 ALA A C 1
ATOM 2011 O O . ALA A 1 255 ? 17.866 12.900 -19.145 1.00 95.00 255 ALA A O 1
ATOM 2012 N N . TYR A 1 256 ? 18.522 10.751 -19.025 1.00 94.12 256 TYR A N 1
ATOM 2013 C CA . TYR A 1 256 ? 17.252 10.186 -18.582 1.00 94.12 256 TYR A CA 1
ATOM 2014 C C . TYR A 1 256 ? 17.362 9.682 -17.149 1.00 94.12 256 TYR A C 1
ATOM 2016 O O . TYR A 1 256 ? 18.368 9.084 -16.777 1.00 94.12 256 TYR A O 1
ATOM 2024 N N . GLY A 1 257 ? 16.333 9.923 -16.352 1.00 90.94 257 GLY A N 1
ATOM 2025 C CA . GLY A 1 257 ? 16.211 9.452 -14.977 1.00 90.94 257 GLY A CA 1
ATOM 2026 C C . GLY A 1 257 ? 14.826 8.865 -14.740 1.00 90.94 257 GLY A C 1
ATOM 2027 O O . GLY A 1 257 ? 13.944 8.952 -15.598 1.00 90.94 257 GLY A O 1
ATOM 2028 N N . ILE A 1 258 ? 14.632 8.267 -13.570 1.00 87.06 258 ILE A N 1
ATOM 2029 C CA . ILE A 1 258 ? 13.362 7.651 -13.188 1.00 87.06 258 ILE A CA 1
ATOM 2030 C C . ILE A 1 258 ? 12.672 8.454 -12.089 1.00 87.06 258 ILE A C 1
ATOM 2032 O O . ILE A 1 258 ? 13.315 8.934 -11.154 1.00 87.06 258 ILE A O 1
ATOM 2036 N N . ASN A 1 259 ? 11.349 8.569 -12.177 1.00 81.12 259 ASN A N 1
ATOM 2037 C CA . ASN A 1 259 ? 10.550 9.037 -11.056 1.00 81.12 259 ASN A CA 1
ATOM 2038 C C . ASN A 1 259 ? 10.209 7.851 -10.142 1.00 81.12 259 ASN A C 1
ATOM 2040 O O . ASN A 1 259 ? 9.411 6.973 -10.486 1.00 81.12 259 ASN A O 1
ATOM 2044 N N . MET A 1 260 ? 10.804 7.841 -8.949 1.00 73.31 260 MET A N 1
ATOM 2045 C CA . MET A 1 260 ? 10.638 6.759 -7.973 1.00 73.31 260 MET A CA 1
ATOM 2046 C C . MET A 1 260 ? 9.197 6.619 -7.462 1.00 73.31 260 MET A C 1
ATOM 2048 O O . MET A 1 260 ? 8.801 5.526 -7.065 1.00 73.31 260 MET A O 1
ATOM 2052 N N . THR A 1 261 ? 8.385 7.680 -7.516 1.00 71.62 261 THR A N 1
ATOM 2053 C CA 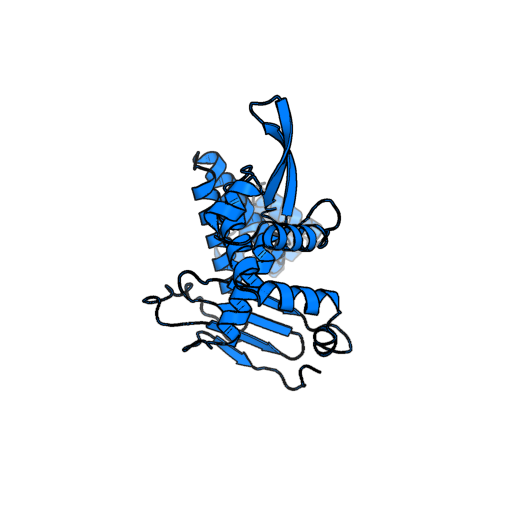. THR A 1 261 ? 6.997 7.658 -7.029 1.00 71.62 261 THR A CA 1
ATOM 2054 C C . THR A 1 261 ? 6.100 6.771 -7.892 1.00 71.62 261 THR A C 1
ATOM 2056 O O . THR A 1 261 ? 5.287 6.020 -7.361 1.00 71.62 261 THR A O 1
ATOM 2059 N N . GLN A 1 262 ? 6.264 6.805 -9.218 1.00 71.56 262 GLN A N 1
ATOM 2060 C CA . GLN A 1 262 ? 5.496 5.953 -10.139 1.00 71.56 262 GLN A CA 1
ATOM 2061 C C . GLN A 1 262 ? 6.060 4.528 -10.235 1.00 71.56 262 GLN A C 1
ATOM 2063 O O . GLN A 1 262 ? 5.345 3.601 -10.612 1.00 71.56 262 GLN A O 1
ATOM 2068 N N . GLY A 1 263 ? 7.326 4.328 -9.848 1.00 71.62 263 GLY A N 1
ATOM 2069 C CA . GLY A 1 263 ? 7.978 3.018 -9.855 1.00 71.62 263 GLY A CA 1
ATOM 2070 C C . GLY A 1 263 ? 7.266 1.940 -9.060 1.00 71.62 263 GLY A C 1
ATOM 2071 O O . GLY A 1 263 ? 7.149 0.807 -9.527 1.00 71.62 263 GLY A O 1
ATOM 2072 N N . GLY A 1 264 ? 6.729 2.308 -7.896 1.00 78.81 264 GLY A N 1
ATOM 2073 C CA . GLY A 1 264 ? 5.990 1.383 -7.041 1.00 78.81 264 GLY A CA 1
ATOM 2074 C C . GLY A 1 264 ? 4.831 0.694 -7.767 1.00 78.81 264 GLY A C 1
ATOM 2075 O O . GLY A 1 264 ? 4.662 -0.513 -7.616 1.00 78.81 264 GLY A O 1
ATOM 2076 N N . LEU A 1 265 ? 4.090 1.419 -8.618 1.00 82.69 265 LEU A N 1
ATOM 2077 C CA . LEU A 1 265 ? 2.936 0.873 -9.343 1.00 82.69 265 LEU A CA 1
ATOM 2078 C C . LEU A 1 265 ? 3.334 -0.223 -10.332 1.00 82.69 265 LEU A C 1
ATOM 2080 O O . LEU A 1 265 ? 2.659 -1.248 -10.417 1.00 82.69 265 LEU A O 1
ATOM 2084 N N . LEU A 1 266 ? 4.445 -0.039 -11.050 1.00 83.69 266 LEU A N 1
ATOM 2085 C CA . LEU A 1 266 ? 4.941 -1.059 -11.968 1.00 83.69 266 LEU A CA 1
ATOM 2086 C C . LEU A 1 266 ? 5.396 -2.310 -11.209 1.00 83.69 266 LEU A C 1
ATOM 2088 O O . LEU A 1 266 ? 5.054 -3.423 -11.608 1.00 83.69 266 LEU A O 1
ATOM 2092 N N . PHE A 1 267 ? 6.135 -2.146 -10.108 1.00 84.25 267 PHE A N 1
ATOM 2093 C CA . PHE A 1 267 ? 6.542 -3.284 -9.283 1.00 84.25 267 PHE A CA 1
ATOM 2094 C C . PHE A 1 267 ? 5.336 -4.013 -8.689 1.00 84.25 267 PHE A C 1
ATOM 2096 O O . PHE A 1 267 ? 5.317 -5.241 -8.698 1.00 84.25 267 PHE A O 1
ATOM 2103 N N . SER A 1 268 ? 4.303 -3.285 -8.252 1.00 88.12 268 SER A N 1
ATOM 2104 C CA . SER A 1 268 ? 3.041 -3.881 -7.804 1.00 88.12 268 SER A CA 1
ATOM 2105 C C . SER A 1 268 ? 2.348 -4.665 -8.919 1.00 88.12 268 SER A C 1
ATOM 2107 O O . SER A 1 268 ? 1.924 -5.791 -8.684 1.00 88.12 268 SER A O 1
ATOM 2109 N N . LEU A 1 269 ? 2.273 -4.122 -10.140 1.00 88.44 269 LEU A N 1
ATOM 2110 C CA . LEU A 1 269 ? 1.688 -4.819 -11.289 1.00 88.44 269 LEU A CA 1
ATOM 2111 C C . LEU A 1 269 ? 2.423 -6.134 -11.582 1.00 88.44 269 LEU A C 1
ATOM 2113 O O . LEU A 1 269 ? 1.785 -7.170 -11.752 1.00 88.44 269 LEU A O 1
ATOM 2117 N N . LEU A 1 270 ? 3.758 -6.100 -11.612 1.00 87.44 270 LEU A N 1
ATOM 2118 C CA . LEU A 1 270 ? 4.582 -7.284 -11.857 1.00 87.44 270 LEU A CA 1
ATOM 2119 C C . LEU A 1 270 ? 4.474 -8.308 -10.721 1.00 87.44 270 LEU A C 1
ATOM 2121 O O . LEU A 1 270 ? 4.398 -9.502 -10.997 1.00 87.44 270 LEU A O 1
ATOM 2125 N N . ALA A 1 271 ? 4.431 -7.857 -9.464 1.00 88.44 271 ALA A N 1
ATOM 2126 C CA . ALA A 1 271 ? 4.251 -8.729 -8.306 1.00 88.44 271 ALA A CA 1
ATOM 2127 C C . ALA A 1 271 ? 2.886 -9.430 -8.337 1.00 88.44 271 ALA A C 1
ATOM 2129 O O . ALA A 1 271 ? 2.818 -10.646 -8.184 1.00 88.44 271 ALA A O 1
ATOM 2130 N N . VAL A 1 272 ? 1.808 -8.690 -8.615 1.00 90.06 272 VAL A N 1
ATOM 2131 C CA . VAL A 1 272 ? 0.456 -9.255 -8.747 1.00 90.06 272 VAL A CA 1
ATOM 2132 C C . VAL A 1 272 ? 0.370 -10.214 -9.937 1.00 90.06 272 VAL A C 1
ATOM 2134 O O . VAL A 1 272 ? -0.235 -11.277 -9.815 1.00 90.06 272 VAL A O 1
ATOM 2137 N N . ALA A 1 273 ? 0.991 -9.882 -11.073 1.00 90.38 273 ALA A N 1
ATOM 2138 C CA . ALA A 1 273 ? 1.033 -10.767 -12.236 1.00 90.38 273 ALA A CA 1
ATOM 2139 C C . ALA A 1 273 ? 1.794 -12.071 -11.942 1.00 90.38 273 ALA A C 1
ATOM 2141 O O . ALA A 1 273 ? 1.321 -13.150 -12.297 1.00 90.38 273 ALA A O 1
ATOM 2142 N N . ASP A 1 274 ? 2.944 -11.993 -11.266 1.00 87.69 274 ASP A N 1
ATOM 2143 C CA . ASP A 1 274 ? 3.709 -13.174 -10.853 1.00 87.69 274 ASP A CA 1
ATOM 2144 C C . ASP A 1 274 ? 2.917 -14.057 -9.884 1.00 87.69 274 ASP A C 1
ATOM 2146 O O . ASP A 1 274 ? 2.945 -15.279 -10.026 1.00 87.69 274 ASP A O 1
ATOM 2150 N N . GLU A 1 275 ? 2.182 -13.453 -8.951 1.00 87.62 275 GLU A N 1
ATOM 2151 C CA . GLU A 1 275 ? 1.345 -14.167 -7.988 1.00 87.62 275 GLU A CA 1
ATOM 2152 C C . GLU A 1 275 ? 0.126 -14.829 -8.646 1.00 87.62 275 GLU A C 1
ATOM 2154 O O . GLU A 1 275 ? -0.290 -15.924 -8.264 1.00 87.62 275 GLU A O 1
ATOM 2159 N N . TYR A 1 276 ? -0.424 -14.199 -9.687 1.00 87.31 276 TYR A N 1
ATOM 2160 C CA . TYR A 1 276 ? -1.489 -14.784 -10.497 1.00 87.31 276 TYR A CA 1
ATOM 2161 C C . TYR A 1 276 ? -1.003 -16.011 -11.280 1.00 87.31 276 TYR A C 1
ATOM 2163 O O . TYR A 1 276 ? -1.707 -17.017 -11.359 1.00 87.31 276 TYR A O 1
ATOM 2171 N N . VAL A 1 277 ? 0.207 -15.944 -11.846 1.00 89.94 277 VAL A N 1
ATOM 2172 C CA . VAL A 1 277 ? 0.808 -17.046 -12.617 1.00 89.94 277 VAL A CA 1
ATOM 2173 C C . VAL A 1 277 ? 1.290 -18.178 -11.710 1.00 89.94 277 VAL A C 1
ATOM 2175 O O . VAL A 1 277 ? 1.176 -19.347 -12.081 1.00 89.94 277 VAL A O 1
ATOM 2178 N N . HIS A 1 278 ? 1.804 -17.860 -10.523 1.00 86.88 278 HIS A N 1
ATOM 2179 C CA . HIS A 1 278 ? 2.282 -18.855 -9.570 1.00 86.88 278 HIS A CA 1
ATOM 2180 C C . HIS A 1 278 ? 1.592 -18.659 -8.218 1.00 86.88 278 HIS A C 1
ATOM 2182 O O . HIS A 1 278 ? 2.067 -17.945 -7.332 1.00 86.88 278 HIS A O 1
ATOM 2188 N N . SER A 1 279 ? 0.453 -19.330 -8.074 1.00 80.75 279 SER A N 1
ATOM 2189 C CA . SER A 1 279 ? -0.386 -19.240 -6.885 1.00 80.75 279 SER A CA 1
ATOM 2190 C C . SER A 1 279 ? 0.356 -19.634 -5.599 1.00 80.75 279 SER A C 1
ATOM 2192 O O . SER A 1 279 ? 1.263 -20.476 -5.634 1.00 80.75 279 SER A O 1
ATOM 2194 N N . PRO A 1 280 ? -0.052 -19.077 -4.446 1.00 83.69 280 PRO A N 1
ATOM 2195 C CA . PRO A 1 280 ? 0.500 -19.459 -3.157 1.00 83.69 280 PRO A CA 1
ATOM 2196 C C . PRO A 1 280 ? 0.261 -20.945 -2.869 1.00 83.69 280 PRO A C 1
ATOM 2198 O O . PRO A 1 280 ? -0.799 -21.499 -3.161 1.00 83.69 280 PRO A O 1
ATOM 2201 N N . CYS A 1 281 ? 1.253 -21.594 -2.262 1.00 81.94 281 CYS A N 1
ATOM 2202 C CA . CYS A 1 281 ? 1.177 -22.997 -1.857 1.00 81.94 281 CYS A CA 1
ATOM 2203 C C . CYS A 1 281 ? 0.562 -23.180 -0.459 1.00 81.94 281 CYS A C 1
ATOM 2205 O O . CYS A 1 281 ? 0.353 -24.313 -0.028 1.00 81.94 281 CYS A O 1
ATOM 2207 N N . GLY A 1 282 ? 0.269 -22.088 0.256 1.00 84.00 282 GLY A N 1
ATOM 2208 C CA . GLY A 1 282 ? -0.395 -22.123 1.556 1.00 84.00 282 GLY A CA 1
ATOM 2209 C C . GLY A 1 282 ? -1.048 -20.796 1.936 1.00 84.00 282 GLY A C 1
ATOM 2210 O O . GLY A 1 282 ? -0.589 -19.724 1.543 1.00 84.00 282 GLY A O 1
ATOM 2211 N N . TYR A 1 283 ? -2.107 -20.872 2.744 1.00 85.38 283 TYR A N 1
ATOM 2212 C CA . TYR A 1 283 ? -2.829 -19.705 3.247 1.00 85.38 283 TYR A CA 1
ATOM 2213 C C . TYR A 1 283 ? -2.814 -19.653 4.774 1.00 85.38 283 TYR A C 1
ATOM 2215 O O . TYR A 1 283 ? -2.981 -20.682 5.428 1.00 85.38 283 TYR A O 1
ATOM 2223 N N . LYS A 1 284 ? -2.640 -18.454 5.347 1.00 85.75 284 LYS A N 1
ATOM 2224 C CA . LYS A 1 284 ? -2.894 -18.219 6.779 1.00 85.75 284 LYS A CA 1
ATOM 2225 C C . LYS A 1 284 ? -4.382 -18.046 7.052 1.00 85.75 284 LYS A C 1
ATOM 2227 O O . LYS A 1 284 ? -4.933 -18.829 7.810 1.00 85.75 284 LYS A O 1
ATOM 2232 N N . ASN A 1 285 ? -5.018 -17.086 6.379 1.00 83.50 285 ASN A N 1
ATOM 2233 C CA . ASN A 1 285 ? -6.474 -16.968 6.332 1.00 83.50 285 ASN A CA 1
ATOM 2234 C C . ASN A 1 285 ? -6.933 -17.062 4.877 1.00 83.50 285 ASN A C 1
ATOM 2236 O O . ASN A 1 285 ? -6.329 -16.465 3.983 1.00 83.50 285 ASN A O 1
ATOM 2240 N N . GLN A 1 286 ? -8.016 -17.793 4.640 1.00 88.94 286 GLN A N 1
ATOM 2241 C CA . GLN A 1 286 ? -8.678 -17.847 3.343 1.00 88.94 286 GLN A CA 1
ATOM 2242 C C . GLN A 1 286 ? -10.182 -17.763 3.566 1.00 88.94 286 GLN A C 1
ATOM 2244 O O . GLN A 1 286 ? -10.834 -18.752 3.889 1.00 88.94 286 GLN A O 1
ATOM 2249 N N . ILE A 1 287 ? -10.725 -16.555 3.433 1.00 87.88 287 ILE A N 1
ATOM 2250 C CA . ILE A 1 287 ? -12.143 -16.287 3.675 1.00 87.88 287 ILE A CA 1
ATOM 2251 C C . ILE A 1 287 ? -12.798 -15.880 2.362 1.00 87.88 287 ILE A C 1
ATOM 2253 O O . ILE A 1 287 ? -12.420 -14.886 1.742 1.00 87.88 287 ILE A O 1
ATOM 2257 N N . MET A 1 288 ? -13.822 -16.630 1.963 1.00 86.62 288 MET A N 1
ATOM 2258 C CA . MET A 1 288 ? -14.608 -16.361 0.763 1.00 86.62 288 MET A CA 1
ATOM 2259 C C . MET A 1 288 ? -16.093 -16.254 1.105 1.00 86.62 288 MET A C 1
ATOM 2261 O O . MET A 1 288 ? -16.859 -17.199 0.953 1.00 86.62 288 MET A O 1
ATOM 2265 N N . ASN A 1 289 ? -16.510 -15.057 1.511 1.00 86.94 289 ASN A N 1
ATOM 2266 C CA . ASN A 1 289 ? -17.897 -14.716 1.837 1.00 86.94 289 ASN A CA 1
ATOM 2267 C C . ASN A 1 289 ? -18.560 -13.961 0.679 1.00 86.94 289 ASN A C 1
ATOM 2269 O O . ASN A 1 289 ? -19.212 -12.925 0.856 1.00 86.94 289 ASN A O 1
ATOM 2273 N N . ARG A 1 290 ? -18.338 -14.445 -0.544 1.00 82.00 290 ARG A N 1
ATOM 2274 C CA . ARG A 1 290 ? -18.891 -13.864 -1.766 1.00 82.00 290 ARG A CA 1
ATOM 2275 C C . ARG A 1 290 ? -19.985 -14.775 -2.310 1.00 82.00 290 ARG A C 1
ATOM 2277 O O . ARG A 1 290 ? -19.764 -15.961 -2.515 1.00 82.00 290 ARG A O 1
ATOM 2284 N N . SER A 1 291 ? -21.154 -14.201 -2.568 1.00 85.12 291 SER A N 1
ATOM 2285 C CA . SER A 1 291 ? -22.324 -14.904 -3.111 1.00 85.12 291 SER A CA 1
ATOM 2286 C C . SER A 1 291 ? -22.820 -14.326 -4.438 1.00 85.12 291 SER A C 1
ATOM 2288 O O . SER A 1 291 ? -23.787 -14.826 -5.005 1.00 85.12 291 SER A O 1
ATOM 2290 N N . LYS A 1 292 ? -22.164 -13.274 -4.944 1.00 81.38 292 LYS A N 1
ATOM 2291 C CA . LYS A 1 292 ? -22.441 -12.640 -6.240 1.00 81.38 292 LYS A CA 1
ATOM 2292 C C . LYS A 1 292 ? -21.231 -12.768 -7.177 1.00 81.38 292 LYS A C 1
ATOM 2294 O O . LYS A 1 292 ? -20.099 -12.782 -6.690 1.00 81.38 292 LYS A O 1
ATOM 2299 N N . PRO A 1 293 ? -21.420 -12.824 -8.506 1.00 77.12 293 PRO A N 1
ATOM 2300 C CA . PRO A 1 293 ? -20.306 -12.781 -9.456 1.00 77.12 293 PRO A CA 1
ATOM 2301 C C . PRO A 1 293 ? -19.510 -11.469 -9.341 1.00 77.12 293 PRO A C 1
ATOM 2303 O O . PRO A 1 293 ? -19.983 -10.498 -8.752 1.00 77.12 293 PRO A O 1
ATOM 2306 N N . TRP A 1 294 ? -18.286 -11.442 -9.879 1.00 73.06 294 TRP A N 1
ATOM 2307 C CA . TRP A 1 294 ? -17.449 -10.228 -9.999 1.00 73.06 294 TRP A CA 1
ATOM 2308 C C . TRP A 1 294 ? -17.983 -9.194 -11.003 1.00 73.06 294 TRP A C 1
ATOM 2310 O O . TRP A 1 294 ? -17.474 -8.071 -11.015 1.00 73.06 294 TRP A O 1
ATOM 2320 N N . ALA A 1 295 ? -18.987 -9.609 -11.788 1.00 68.19 295 ALA A N 1
ATOM 2321 C CA . ALA A 1 295 ? -19.689 -8.828 -12.798 1.00 68.19 295 ALA A CA 1
ATOM 2322 C C . ALA A 1 295 ? -20.163 -7.465 -12.293 1.00 68.19 295 ALA A C 1
ATOM 2324 O O . ALA A 1 295 ? -20.513 -7.344 -11.091 1.00 68.19 295 ALA A O 1
#

Secondary structure (DSSP, 8-state):
--HHHHHHHHHHHTT--HHHHHHHHTS-HHHHHHHHTT----TTHHHHHHHHTT--HHHHTTSS-TT--HHHHHHHHHHHHHHHHHHHT--HHHHHHHHHHHHHHHHHHHHHHTSTT--S--PPP---SSS--EEEEEEETTEEEEEE--TT--EEEEEEPPTTTTTGGGGS--HHHHHHHHHHH-HHHHHHHHHHHTSPTT--EEHHHHHHHHT--HHHHHHHHHHHHHSPPGGG--SEEEEEEE-TTS-EEEEEEE-HHHHHHHHHHHHHHHHHHS--SEEEEEEEE--S---